Protein AF-A0A821DK81-F1 (afdb_monomer_lite)

pLDDT: mean 85.08, std 13.89, range [44.28, 98.44]

Radius of gyration: 24.59 Å; chains: 1; bounding box: 64×32×94 Å

Secondary structure (DSSP, 8-state):
-HHHHHHHHHHHHHHHHS-----TTT-GGGPPP-TTTEEEEE----TT-------EEEEEE-HHHHHHHHT-SS---TTHHHHHHHHGGGTS-HHHHHHHHHHHHSPPPPTTGGGS-HHHHHHHIIIIIHHHHHHHHHHHHHHHHH-THHHHS-TT-HHHHHHHHHHHS-SSSHHHHHHHHHHHHHHHHHHHHHHHHHHHHHHHHHHHHHHHHHHHHTT-

Sequence (220 aa):
ILQRELYNILVNEDAQQVLLTPDPSRYKFCAPNLSTNILIDYHTNDKSSSSSSSSFIIRGATIEKLIEHLTHHQLLHPRFVKSFLMTYKSYCTPLELLNLLIERYNIPEPASAYLYTEQQLKKFRKEYVQPVKLRVLNVIRQWVDKYFSDLVESNDNVLDQLQTFLQSIPDTGGLYQFKTSILKLIDKQTIDYQDSSKKNQQQDLISDERDQIDDLDVFL

Structure (mmCIF, N/CA/C/O backbone):
data_AF-A0A821DK81-F1
#
_entry.id   AF-A0A821DK81-F1
#
loop_
_atom_site.group_PDB
_atom_site.id
_atom_site.type_symbol
_atom_site.label_atom_id
_atom_site.label_alt_id
_atom_site.label_comp_id
_atom_site.label_asym_id
_atom_site.label_entity_id
_atom_site.label_seq_id
_atom_site.pdbx_PDB_ins_code
_atom_site.Cartn_x
_atom_site.Cartn_y
_atom_site.Cartn_z
_atom_site.occupancy
_atom_site.B_iso_or_equiv
_atom_site.auth_seq_id
_atom_site.auth_comp_id
_atom_site.auth_asym_id
_atom_site.auth_atom_id
_atom_site.pdbx_PDB_model_num
ATOM 1 N N . ILE A 1 1 ? 15.656 7.936 -48.560 1.00 64.94 1 ILE A N 1
ATOM 2 C CA . ILE A 1 1 ? 16.723 7.715 -47.550 1.00 64.94 1 ILE A CA 1
ATOM 3 C C . ILE A 1 1 ? 16.294 8.327 -46.213 1.00 64.94 1 ILE A C 1
ATOM 5 O O . ILE A 1 1 ? 16.038 7.563 -45.296 1.00 64.94 1 ILE A O 1
ATOM 9 N N . LEU A 1 2 ? 16.005 9.634 -46.161 1.00 70.00 2 LEU A N 1
ATOM 10 C CA . LEU A 1 2 ? 15.540 10.349 -44.954 1.00 70.00 2 LEU A CA 1
ATOM 11 C C . LEU A 1 2 ? 14.296 9.762 -44.253 1.00 70.00 2 LEU A C 1
ATOM 13 O O . LEU A 1 2 ? 14.279 9.661 -43.035 1.00 70.00 2 LEU A O 1
ATOM 17 N N . GLN A 1 3 ? 13.268 9.318 -44.987 1.00 68.06 3 GLN A N 1
ATOM 18 C CA . GLN A 1 3 ? 12.073 8.706 -44.370 1.00 68.06 3 GLN A CA 1
ATOM 19 C C . GLN A 1 3 ? 12.363 7.368 -43.675 1.00 68.06 3 GLN A C 1
ATOM 21 O O . GLN A 1 3 ? 11.735 7.046 -42.674 1.00 68.06 3 GLN A O 1
ATOM 26 N N . ARG A 1 4 ? 13.324 6.594 -44.191 1.00 76.50 4 ARG A N 1
ATOM 27 C CA . ARG A 1 4 ? 13.720 5.304 -43.611 1.00 76.50 4 ARG A CA 1
ATOM 28 C C . ARG A 1 4 ? 14.608 5.508 -42.383 1.00 76.50 4 ARG A C 1
ATOM 30 O O . ARG A 1 4 ? 14.501 4.745 -41.434 1.00 76.50 4 ARG A O 1
ATOM 37 N N . GLU A 1 5 ? 15.432 6.555 -42.382 1.00 77.19 5 GLU A N 1
ATOM 38 C CA . GLU A 1 5 ? 16.200 6.973 -41.205 1.00 77.19 5 GLU A CA 1
ATOM 39 C C . GLU A 1 5 ? 15.299 7.542 -40.108 1.00 77.19 5 GLU A C 1
ATOM 41 O O . GLU A 1 5 ? 15.422 7.107 -38.971 1.00 77.19 5 GLU A O 1
ATOM 46 N N . LEU A 1 6 ? 14.335 8.410 -40.439 1.00 75.38 6 LEU A N 1
ATOM 47 C CA . LEU A 1 6 ? 13.328 8.884 -39.481 1.00 75.38 6 LEU A CA 1
ATOM 48 C C . LEU A 1 6 ? 12.503 7.733 -38.904 1.00 75.38 6 LEU A C 1
ATOM 50 O O . LEU A 1 6 ? 12.311 7.677 -37.697 1.00 75.38 6 LEU A O 1
ATOM 54 N N . TYR A 1 7 ? 12.063 6.788 -39.738 1.00 73.50 7 TYR A N 1
ATOM 55 C CA . TYR A 1 7 ? 11.361 5.594 -39.270 1.00 73.50 7 TYR A CA 1
ATOM 56 C C . TYR A 1 7 ? 12.231 4.753 -38.326 1.00 73.50 7 TYR A C 1
ATOM 58 O O . TYR A 1 7 ? 11.767 4.344 -37.272 1.00 73.50 7 TYR A O 1
ATOM 66 N N . ASN A 1 8 ? 13.508 4.538 -38.653 1.00 70.19 8 ASN A N 1
ATOM 67 C CA . ASN A 1 8 ? 14.423 3.800 -37.782 1.00 70.19 8 ASN A CA 1
ATOM 68 C C . ASN A 1 8 ? 14.720 4.543 -36.471 1.00 70.19 8 ASN A C 1
ATOM 70 O O . ASN A 1 8 ? 14.876 3.897 -35.441 1.00 70.19 8 ASN A O 1
ATOM 74 N N . ILE A 1 9 ? 14.804 5.876 -36.489 1.00 71.62 9 ILE A N 1
ATOM 75 C CA . ILE A 1 9 ? 14.969 6.693 -35.280 1.00 71.62 9 ILE A CA 1
ATOM 76 C C . ILE A 1 9 ? 13.719 6.581 -34.409 1.00 71.62 9 ILE A C 1
ATOM 78 O O . ILE A 1 9 ? 13.854 6.261 -33.237 1.00 71.62 9 ILE A O 1
ATOM 82 N N . LEU A 1 10 ? 12.524 6.728 -34.987 1.00 61.47 10 LEU A N 1
ATOM 83 C CA . LEU A 1 10 ? 11.254 6.589 -34.271 1.00 61.47 10 LEU A CA 1
ATOM 84 C C . LEU A 1 10 ? 11.069 5.181 -33.695 1.00 61.47 10 LEU A C 1
ATOM 86 O O . LEU A 1 10 ? 10.715 5.046 -32.536 1.00 61.47 10 LEU A O 1
ATOM 90 N N . VAL A 1 11 ? 11.387 4.126 -34.451 1.00 62.28 11 VAL A N 1
ATOM 91 C CA . VAL A 1 11 ? 11.309 2.737 -33.965 1.00 62.28 11 VAL A CA 1
ATOM 92 C C . VAL A 1 11 ? 12.328 2.465 -32.852 1.00 62.28 11 VAL A C 1
ATOM 94 O O . VAL A 1 11 ? 12.021 1.755 -31.896 1.00 62.28 11 VAL A O 1
ATOM 97 N N . ASN A 1 12 ? 13.536 3.030 -32.942 1.00 60.56 12 ASN A N 1
ATOM 98 C CA . ASN A 1 12 ? 14.534 2.924 -31.876 1.00 60.56 12 ASN A CA 1
ATOM 99 C C . ASN A 1 12 ? 14.143 3.749 -30.639 1.00 60.56 12 ASN A C 1
ATOM 101 O O . ASN A 1 12 ? 14.367 3.295 -29.518 1.00 60.56 12 ASN A O 1
ATOM 105 N N . GLU A 1 13 ? 13.537 4.923 -30.821 1.00 58.69 13 GLU A N 1
ATOM 106 C CA . GLU A 1 13 ? 12.963 5.726 -29.739 1.00 58.69 13 GLU A CA 1
ATOM 107 C C . GLU A 1 13 ? 11.788 4.995 -29.082 1.00 58.69 13 GLU A C 1
ATOM 109 O O . GLU A 1 13 ? 11.761 4.901 -27.860 1.00 58.69 13 GLU A O 1
ATOM 114 N N . ASP A 1 14 ? 10.887 4.386 -29.854 1.00 56.28 14 ASP A N 1
ATOM 115 C CA . ASP A 1 14 ? 9.765 3.581 -29.360 1.00 56.28 14 ASP A CA 1
ATOM 116 C C . ASP A 1 14 ? 10.256 2.350 -28.579 1.00 56.28 14 ASP A C 1
ATOM 118 O O . ASP A 1 14 ? 9.758 2.052 -27.492 1.00 56.28 14 ASP A O 1
ATOM 122 N N . ALA A 1 15 ? 11.304 1.671 -29.060 1.00 54.53 15 ALA A N 1
ATOM 123 C CA . ALA A 1 15 ? 11.943 0.566 -28.340 1.00 54.53 15 ALA A CA 1
ATOM 124 C C . ALA A 1 15 ? 12.617 1.021 -27.030 1.00 54.53 15 ALA A C 1
ATOM 126 O O . ALA A 1 15 ? 12.631 0.281 -26.045 1.00 54.53 15 ALA A O 1
ATOM 127 N N . GLN A 1 16 ? 13.141 2.251 -26.981 1.00 53.69 16 GLN A N 1
ATOM 128 C CA . GLN A 1 16 ? 13.632 2.888 -25.751 1.00 53.69 16 GLN A CA 1
ATOM 129 C C . GLN A 1 16 ? 12.498 3.462 -24.875 1.00 53.69 16 GLN A C 1
ATOM 131 O O . GLN A 1 16 ? 12.701 3.750 -23.686 1.00 53.69 16 GLN A O 1
ATOM 136 N N . GLN A 1 17 ? 11.295 3.629 -25.428 1.00 54.88 17 GLN A N 1
ATOM 137 C CA . GLN A 1 17 ? 10.120 4.102 -24.705 1.00 54.88 17 GLN A CA 1
ATOM 138 C C . GLN A 1 17 ? 9.424 3.008 -23.898 1.00 54.88 17 GLN A C 1
ATOM 140 O O . GLN A 1 17 ? 8.834 3.351 -22.871 1.00 54.88 17 GLN A O 1
ATOM 145 N N . VAL A 1 18 ? 9.538 1.730 -24.282 1.00 66.81 18 VAL A N 1
ATOM 146 C CA . VAL A 1 18 ? 8.946 0.615 -23.525 1.00 66.81 18 VAL A CA 1
ATOM 147 C C . VAL A 1 18 ? 9.520 0.582 -22.106 1.00 66.81 18 VAL A C 1
ATOM 149 O O . VAL A 1 18 ? 10.710 0.353 -21.884 1.00 66.81 18 VAL A O 1
ATOM 152 N N . LEU A 1 19 ? 8.659 0.853 -21.125 1.00 75.69 19 LEU A N 1
ATOM 153 C CA . LEU A 1 19 ? 9.031 0.865 -19.718 1.00 75.69 19 LEU A CA 1
ATOM 154 C C . LEU A 1 19 ? 9.361 -0.560 -19.265 1.00 75.69 19 LEU A C 1
ATOM 156 O O . LEU A 1 19 ? 8.546 -1.470 -19.411 1.00 75.69 19 LEU A O 1
ATOM 160 N N . LEU A 1 20 ? 10.553 -0.746 -18.696 1.00 83.94 20 LEU A N 1
ATOM 161 C CA . LEU A 1 20 ? 10.949 -2.035 -18.133 1.00 83.94 20 LEU A CA 1
ATOM 162 C C . LEU A 1 20 ? 9.974 -2.444 -17.025 1.00 83.94 20 LEU A C 1
ATOM 164 O O . LEU A 1 20 ? 9.508 -1.611 -16.248 1.00 83.94 20 LEU A O 1
ATOM 168 N N . THR A 1 21 ? 9.697 -3.738 -16.927 1.00 84.06 21 THR A N 1
ATOM 169 C CA . THR A 1 21 ? 8.930 -4.315 -15.822 1.00 84.06 21 THR A CA 1
ATOM 170 C C . THR A 1 21 ? 9.648 -5.557 -15.290 1.00 84.06 21 THR A C 1
ATOM 172 O O . THR A 1 21 ? 10.415 -6.186 -16.024 1.00 84.06 21 THR A O 1
ATOM 175 N N . PRO A 1 22 ? 9.482 -5.886 -13.998 1.00 88.25 22 PRO A N 1
ATOM 176 C CA . PRO A 1 22 ? 9.987 -7.135 -13.444 1.00 88.25 22 PRO A CA 1
ATOM 177 C C . PRO A 1 22 ? 9.412 -8.379 -14.129 1.00 88.25 22 PRO A C 1
ATOM 179 O O . PRO A 1 22 ? 8.309 -8.353 -14.669 1.00 88.25 22 PRO A O 1
ATOM 182 N N . ASP A 1 23 ? 10.134 -9.495 -14.018 1.00 87.62 23 ASP A N 1
ATOM 183 C CA . ASP A 1 23 ? 9.650 -10.801 -14.473 1.00 87.62 23 ASP A CA 1
ATOM 184 C C . ASP A 1 23 ? 8.402 -11.230 -13.668 1.00 87.62 23 ASP A C 1
ATOM 186 O O . ASP A 1 23 ? 8.473 -11.257 -12.430 1.00 87.62 23 ASP A O 1
ATOM 190 N N . PRO A 1 24 ? 7.285 -11.608 -14.322 1.00 89.50 24 PRO A N 1
ATOM 191 C CA . PRO A 1 24 ? 6.065 -12.053 -13.645 1.00 89.50 24 PRO A CA 1
ATOM 192 C C . PRO A 1 24 ? 6.263 -13.226 -12.677 1.00 89.50 24 PRO A C 1
ATOM 194 O O . PRO A 1 24 ? 5.556 -13.321 -11.676 1.00 89.50 24 PRO A O 1
ATOM 197 N N . SER A 1 25 ? 7.245 -14.092 -12.934 1.00 88.75 25 SER A N 1
ATOM 198 C CA . SER A 1 25 ? 7.579 -15.253 -12.096 1.00 88.75 25 SER A CA 1
ATOM 199 C C . SER A 1 25 ? 8.217 -14.845 -10.768 1.00 88.75 25 SER A C 1
ATOM 201 O O . SER A 1 25 ? 8.154 -15.585 -9.790 1.00 88.75 25 SER A O 1
ATOM 203 N N . ARG A 1 26 ? 8.857 -13.669 -10.726 1.00 90.00 26 ARG A N 1
ATOM 204 C CA . ARG A 1 26 ? 9.489 -13.105 -9.522 1.00 90.00 26 ARG A CA 1
ATOM 205 C C . ARG A 1 26 ? 8.648 -12.015 -8.868 1.00 90.00 26 ARG A C 1
ATOM 207 O O . ARG A 1 26 ? 8.924 -11.638 -7.734 1.00 90.00 26 ARG A O 1
ATOM 214 N N . TYR A 1 27 ? 7.676 -11.477 -9.594 1.00 94.88 27 TYR A N 1
ATOM 215 C CA . TYR A 1 27 ? 6.845 -10.373 -9.150 1.00 94.88 27 TYR A CA 1
ATOM 216 C C . TYR A 1 27 ? 5.449 -10.495 -9.770 1.00 94.88 27 TYR A C 1
ATOM 218 O O . TYR A 1 27 ? 5.184 -10.026 -10.880 1.00 94.88 27 TYR A O 1
ATOM 226 N N . LYS A 1 28 ? 4.538 -11.130 -9.025 1.00 94.56 28 LYS A N 1
ATOM 227 C CA . LYS A 1 28 ? 3.215 -11.563 -9.510 1.00 94.56 28 LYS A CA 1
ATOM 228 C C . LYS A 1 28 ? 2.320 -10.438 -10.041 1.00 94.56 28 LYS A C 1
ATOM 230 O O . LYS A 1 28 ? 1.474 -10.671 -10.897 1.00 94.56 28 LYS A O 1
ATOM 235 N N . PHE A 1 29 ? 2.554 -9.201 -9.607 1.00 95.38 29 PHE A N 1
ATOM 236 C CA . PHE A 1 29 ? 1.832 -8.010 -10.071 1.00 95.38 29 PHE A CA 1
ATOM 237 C C . PHE A 1 29 ? 2.236 -7.537 -11.481 1.00 95.38 29 PHE A C 1
ATOM 239 O O . PHE A 1 29 ? 1.808 -6.469 -11.907 1.00 95.38 29 PHE A O 1
ATOM 246 N N . CYS A 1 30 ? 3.117 -8.269 -12.169 1.00 92.31 30 CYS A N 1
ATOM 247 C CA . CYS A 1 30 ? 3.434 -8.074 -13.586 1.00 92.31 30 CYS A CA 1
ATOM 248 C C . CYS A 1 30 ? 2.837 -9.166 -14.485 1.00 92.31 30 CYS A C 1
ATOM 250 O O . CYS A 1 30 ? 3.086 -9.158 -15.689 1.00 92.31 30 CYS A O 1
ATOM 252 N N . ALA A 1 31 ? 2.050 -10.100 -13.934 1.00 91.81 31 ALA A N 1
ATOM 253 C CA . ALA A 1 31 ? 1.347 -11.096 -14.738 1.00 91.81 31 ALA A CA 1
ATOM 254 C C . ALA A 1 31 ? 0.494 -10.413 -15.826 1.00 91.81 31 ALA A C 1
ATOM 256 O O . ALA A 1 31 ? -0.121 -9.384 -15.550 1.00 91.81 31 ALA A O 1
ATOM 257 N N . PRO A 1 32 ? 0.420 -10.945 -17.056 1.00 90.00 32 PRO A N 1
ATOM 258 C CA . PRO A 1 32 ? -0.395 -10.344 -18.108 1.00 90.00 32 PRO A CA 1
ATOM 259 C C . PRO A 1 32 ? -1.885 -10.364 -17.740 1.00 90.00 32 PRO A C 1
ATOM 261 O O . PRO A 1 32 ? -2.348 -11.236 -17.001 1.00 90.00 32 PRO A O 1
ATOM 264 N N . ASN A 1 33 ? -2.648 -9.407 -18.269 1.00 90.88 33 ASN A N 1
ATOM 265 C CA . ASN A 1 33 ? -4.105 -9.403 -18.135 1.00 90.88 33 ASN A CA 1
ATOM 266 C C . ASN A 1 33 ? -4.695 -10.546 -18.969 1.00 90.88 33 ASN A C 1
ATOM 268 O O . ASN A 1 33 ? -4.497 -10.603 -20.181 1.00 90.88 33 ASN A O 1
ATOM 272 N N . LEU A 1 34 ? -5.420 -11.443 -18.310 1.00 90.12 34 LEU A N 1
ATOM 273 C CA . LEU A 1 34 ? -6.113 -12.587 -18.893 1.00 90.12 34 LEU A CA 1
ATOM 274 C C . LEU A 1 34 ? -7.560 -12.582 -18.395 1.00 90.12 34 LEU A C 1
ATOM 276 O O . LEU A 1 34 ? -7.834 -12.125 -17.288 1.00 90.12 34 LEU A O 1
ATOM 280 N N . SER A 1 35 ? -8.485 -13.164 -19.160 1.00 87.94 35 SER A N 1
ATOM 281 C CA . SER A 1 35 ? -9.896 -13.275 -18.746 1.00 87.94 35 SER A CA 1
ATOM 282 C C . SER A 1 35 ? -10.092 -14.042 -17.432 1.00 87.94 35 SER A C 1
ATOM 284 O O . SER A 1 35 ? -11.123 -13.897 -16.782 1.00 87.94 35 SER A O 1
ATOM 286 N N . THR A 1 36 ? -9.105 -14.844 -17.026 1.00 90.81 36 THR A N 1
ATOM 287 C CA . THR A 1 36 ? -9.097 -15.588 -15.763 1.00 90.81 36 THR A CA 1
ATOM 288 C C . THR A 1 36 ? -8.679 -14.751 -14.559 1.00 90.81 36 THR A C 1
ATOM 290 O O . THR A 1 36 ? -9.021 -15.122 -13.440 1.00 90.81 36 THR A O 1
ATOM 293 N N . ASN A 1 37 ? -7.937 -13.653 -14.755 1.00 91.25 37 ASN A N 1
ATOM 294 C CA . ASN A 1 37 ? -7.399 -12.850 -13.653 1.00 91.25 37 ASN A CA 1
ATOM 295 C C . ASN A 1 37 ? -7.959 -11.427 -13.578 1.00 91.25 37 ASN A C 1
ATOM 297 O O . ASN A 1 37 ? -7.912 -10.819 -12.507 1.00 91.25 37 ASN A O 1
ATOM 301 N N . ILE A 1 38 ? -8.516 -10.904 -14.673 1.00 92.75 38 ILE A N 1
ATOM 302 C CA . ILE A 1 38 ? -9.166 -9.601 -14.693 1.00 92.75 38 ILE A CA 1
ATOM 303 C C . ILE A 1 38 ? -10.249 -9.521 -15.774 1.00 92.75 38 ILE A C 1
ATOM 305 O O . ILE A 1 38 ? -10.054 -9.898 -16.929 1.00 92.75 38 ILE A O 1
ATOM 309 N N . LEU A 1 39 ? -11.400 -8.984 -15.387 1.00 91.38 39 LEU A N 1
ATOM 310 C CA . LEU A 1 39 ? -12.543 -8.696 -16.241 1.00 91.38 39 LEU A CA 1
ATOM 311 C C . LEU A 1 39 ? -12.766 -7.186 -16.228 1.00 91.38 39 LEU A C 1
ATOM 313 O O . LEU A 1 39 ? -13.177 -6.614 -15.213 1.00 91.38 39 LEU A O 1
ATOM 317 N N . ILE A 1 40 ? -12.458 -6.544 -17.353 1.00 87.38 40 ILE A N 1
ATOM 318 C CA . ILE A 1 40 ? -12.571 -5.099 -17.529 1.00 87.38 40 ILE A CA 1
ATOM 319 C C . ILE A 1 40 ? -13.636 -4.800 -18.574 1.00 87.38 40 ILE A C 1
ATOM 321 O O . ILE A 1 40 ? -13.553 -5.267 -19.709 1.00 87.38 40 ILE A O 1
ATOM 325 N N . ASP A 1 41 ? -14.572 -3.942 -18.201 1.00 84.62 41 ASP A N 1
ATOM 326 C CA . ASP A 1 41 ? -15.490 -3.308 -19.127 1.00 84.62 41 ASP A CA 1
ATOM 327 C C . ASP A 1 41 ? -14.936 -1.971 -19.585 1.00 84.62 41 ASP A C 1
ATOM 329 O O . ASP A 1 41 ? -14.654 -1.082 -18.779 1.00 84.62 41 ASP A O 1
ATOM 333 N N . TYR A 1 42 ? -14.828 -1.805 -20.895 1.00 78.44 42 TYR A N 1
ATOM 334 C CA . TYR A 1 42 ? -14.483 -0.530 -21.498 1.00 78.44 42 TYR A CA 1
ATOM 335 C C . TYR A 1 42 ? -15.775 0.186 -21.874 1.00 78.44 42 TYR A C 1
ATOM 337 O O . TYR A 1 42 ? -16.452 -0.204 -22.824 1.00 78.44 42 TYR A O 1
ATOM 345 N N . HIS A 1 43 ? -16.124 1.243 -21.139 1.00 68.12 43 HIS A N 1
ATOM 346 C CA . HIS A 1 43 ? -17.214 2.109 -21.564 1.00 68.12 43 HIS A CA 1
ATOM 347 C C . HIS A 1 43 ? -16.713 2.993 -22.705 1.00 68.12 43 HIS A C 1
ATOM 349 O O . HIS A 1 43 ? -16.006 3.978 -22.486 1.00 68.12 43 HIS A O 1
ATOM 355 N N . THR A 1 44 ? -17.095 2.664 -23.937 1.00 54.91 44 THR A N 1
ATOM 356 C CA . THR A 1 44 ? -17.125 3.634 -25.036 1.00 54.91 44 THR A CA 1
ATOM 357 C C . THR A 1 44 ? -18.237 4.630 -24.745 1.00 54.91 44 THR A C 1
ATOM 359 O O . THR A 1 44 ? -19.339 4.507 -25.269 1.00 54.91 44 THR A O 1
ATOM 362 N N . ASN A 1 45 ? -17.979 5.589 -23.855 1.00 54.03 45 ASN A N 1
ATOM 363 C CA . ASN A 1 45 ? -18.866 6.733 -23.743 1.00 54.03 45 ASN A CA 1
ATOM 364 C C . ASN A 1 45 ? -18.819 7.492 -25.068 1.00 54.03 45 ASN A C 1
ATOM 366 O O . ASN A 1 45 ? -17.747 7.804 -25.594 1.00 54.03 45 ASN A O 1
ATOM 370 N N . ASP A 1 46 ? -20.016 7.717 -25.592 1.00 50.12 46 ASP A N 1
ATOM 371 C CA . ASP A 1 46 ? -20.325 8.447 -26.803 1.00 50.12 46 ASP A CA 1
ATOM 372 C C . ASP A 1 46 ? -19.546 9.760 -26.946 1.00 50.12 46 ASP A C 1
ATOM 374 O O . ASP A 1 46 ? -19.092 10.381 -25.984 1.00 50.12 46 ASP A O 1
ATOM 378 N N . LYS A 1 47 ? -19.426 10.178 -28.206 1.00 52.09 47 LYS A N 1
ATOM 379 C CA . LYS A 1 47 ? -18.622 11.270 -28.778 1.00 52.09 47 LYS A CA 1
ATOM 380 C C . LYS A 1 47 ? -18.865 12.694 -28.217 1.00 52.09 47 LYS A C 1
ATOM 382 O O . LYS A 1 47 ? -18.667 13.655 -28.954 1.00 52.09 47 LYS A O 1
ATOM 387 N N . SER A 1 48 ? -19.284 12.890 -26.966 1.00 52.41 48 SER A N 1
ATOM 388 C CA . SER A 1 48 ? -19.737 14.201 -26.470 1.00 52.41 48 SER A CA 1
ATOM 389 C C . SER A 1 48 ? -19.194 14.668 -25.114 1.00 52.41 48 SER A C 1
ATOM 391 O O . SER A 1 48 ? -19.678 15.677 -24.609 1.00 52.41 48 SER A O 1
ATOM 393 N N . SER A 1 49 ? -18.179 14.034 -24.519 1.00 48.12 49 SER A N 1
ATOM 394 C CA . SER A 1 49 ? -17.528 14.593 -23.319 1.00 48.12 49 SER A CA 1
ATOM 395 C C . SER A 1 49 ? -16.009 14.647 -23.452 1.00 48.12 49 SER A C 1
ATOM 397 O O . SER A 1 49 ? -15.334 13.627 -23.550 1.00 48.12 49 SER A O 1
ATOM 399 N N . SER A 1 50 ? -15.485 15.868 -23.430 1.00 49.41 50 SER A N 1
ATOM 400 C CA . SER A 1 50 ? -14.102 16.308 -23.634 1.00 49.41 50 SER A CA 1
ATOM 401 C C . SER A 1 50 ? -13.110 15.923 -22.522 1.00 49.41 50 SER A C 1
ATOM 403 O O . SER A 1 50 ? -12.279 16.739 -22.131 1.00 49.41 50 SER A O 1
ATOM 405 N N . SER A 1 51 ? -13.166 14.693 -22.012 1.00 46.03 51 SER A N 1
ATOM 406 C CA . SER A 1 51 ? -12.160 14.164 -21.083 1.00 46.03 51 SER A CA 1
ATOM 407 C C . SER A 1 51 ? -11.660 12.819 -21.587 1.00 46.03 51 SER A C 1
ATOM 409 O O . SER A 1 51 ? -12.353 11.812 -21.490 1.00 46.03 51 SER A O 1
ATOM 411 N N . SER A 1 52 ? -10.438 12.822 -22.116 1.00 44.28 52 SER A N 1
ATOM 412 C CA . SER A 1 52 ? -9.706 11.721 -22.759 1.00 44.28 52 SER A CA 1
ATOM 413 C C . SER A 1 52 ? -9.351 10.533 -21.848 1.00 44.28 52 SER A C 1
ATOM 415 O O . SER A 1 52 ? -8.370 9.835 -22.092 1.00 44.28 52 SER A O 1
ATOM 417 N N . SER A 1 53 ? -10.117 10.291 -20.790 1.00 51.53 53 SER A N 1
ATOM 418 C CA . SER A 1 53 ? -9.946 9.132 -19.924 1.00 51.53 53 SER A CA 1
ATOM 419 C C . SER A 1 53 ? -10.883 8.046 -20.429 1.00 51.53 53 SER A C 1
ATOM 421 O O . SER A 1 53 ? -12.080 8.093 -20.150 1.00 51.53 53 SER A O 1
ATOM 423 N N . SER A 1 54 ? -10.355 7.078 -21.178 1.00 52.91 54 SER A N 1
ATOM 424 C CA . SER A 1 54 ? -11.041 5.812 -21.438 1.00 52.91 54 SER A CA 1
ATOM 425 C C . SER A 1 54 ? -11.436 5.199 -20.090 1.00 52.91 54 SER A C 1
ATOM 427 O O . SER A 1 54 ? -10.619 4.606 -19.386 1.00 52.91 54 SER A O 1
ATOM 429 N N . SER A 1 55 ? -12.678 5.437 -19.664 1.00 65.62 55 SER A N 1
ATOM 430 C CA . SER A 1 55 ? -13.150 5.010 -18.352 1.00 65.62 55 SER A CA 1
ATOM 431 C C . SER A 1 55 ? -13.420 3.521 -18.427 1.00 65.62 55 SER A C 1
ATOM 433 O O . SER A 1 55 ? -14.434 3.087 -18.970 1.00 65.62 55 SER A O 1
ATOM 435 N N . PHE A 1 56 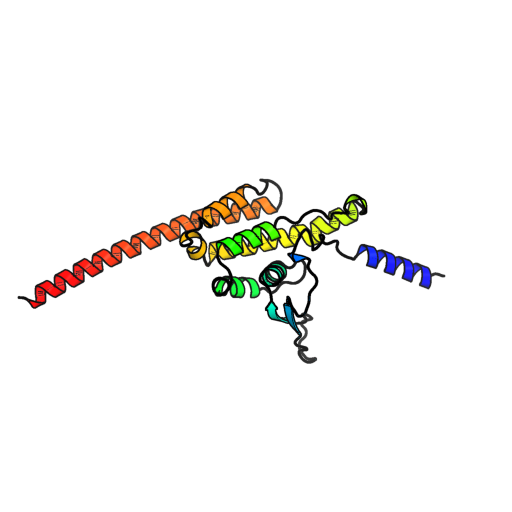? -12.491 2.734 -17.907 1.00 73.56 56 PHE A N 1
ATOM 436 C CA . PHE A 1 56 ? -12.692 1.310 -17.740 1.00 73.56 56 PHE A CA 1
ATOM 437 C C . PHE A 1 56 ? -13.217 1.011 -16.334 1.00 73.56 56 PHE A C 1
ATOM 439 O O . PHE A 1 56 ? -12.903 1.720 -15.375 1.00 73.56 56 PHE A O 1
ATOM 446 N N . ILE A 1 57 ? -14.045 -0.023 -16.215 1.00 83.50 57 ILE A N 1
ATOM 447 C CA . ILE A 1 57 ? -14.592 -0.504 -14.946 1.00 83.50 57 ILE A CA 1
ATOM 448 C C . ILE A 1 57 ? -14.131 -1.943 -14.749 1.00 83.50 57 ILE A C 1
ATOM 450 O O . ILE A 1 57 ? -14.338 -2.797 -15.606 1.00 83.50 57 ILE A O 1
ATOM 454 N N . ILE A 1 58 ? -13.503 -2.217 -13.607 1.00 87.12 58 ILE A N 1
ATOM 455 C CA . ILE A 1 58 ? -13.136 -3.578 -13.211 1.00 87.12 58 ILE A CA 1
ATOM 456 C C . ILE A 1 58 ? -14.405 -4.258 -12.687 1.00 87.12 58 ILE A C 1
ATOM 458 O O . ILE A 1 58 ? -14.929 -3.853 -11.650 1.00 87.12 58 ILE A O 1
ATOM 462 N N . ARG A 1 59 ? -14.907 -5.272 -13.402 1.00 87.62 59 ARG A N 1
ATOM 463 C CA . ARG A 1 59 ? -16.057 -6.088 -12.970 1.00 87.62 59 ARG A CA 1
ATOM 464 C C . ARG A 1 59 ? -15.660 -7.198 -12.005 1.00 87.62 59 ARG A C 1
ATOM 466 O O . ARG A 1 59 ? -16.442 -7.562 -11.136 1.00 87.62 59 ARG A O 1
ATOM 473 N N . GLY A 1 60 ? -14.459 -7.738 -12.175 1.00 89.00 60 GLY A N 1
ATOM 474 C CA . GLY A 1 60 ? -13.909 -8.799 -11.341 1.00 89.00 60 GLY A CA 1
ATOM 475 C 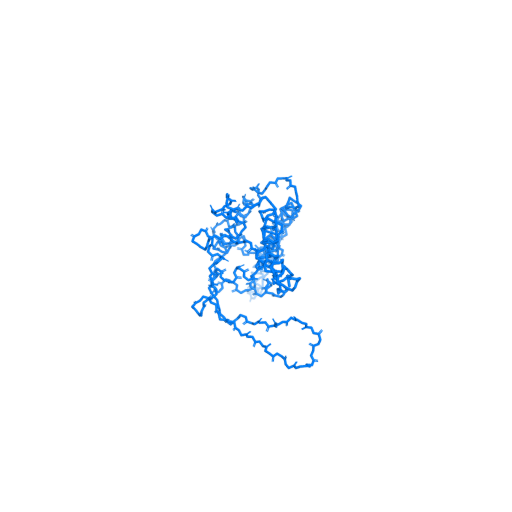C . GLY A 1 60 ? -12.415 -8.937 -11.582 1.00 89.00 60 GLY A C 1
ATOM 476 O O . GLY A 1 60 ? -11.937 -8.675 -12.683 1.00 89.00 60 GLY A O 1
ATOM 477 N N . ALA A 1 61 ? -11.665 -9.300 -10.550 1.00 93.06 61 ALA A N 1
ATOM 478 C CA . ALA A 1 61 ? -10.224 -9.476 -10.632 1.00 93.06 61 ALA A CA 1
ATOM 479 C C . ALA A 1 61 ? -9.738 -10.350 -9.477 1.00 93.06 61 ALA A C 1
ATOM 481 O O . ALA A 1 61 ? -10.386 -10.403 -8.430 1.00 93.06 61 ALA A O 1
ATOM 482 N N . THR A 1 62 ? -8.583 -10.993 -9.643 1.00 95.44 62 THR A N 1
ATOM 483 C CA . THR A 1 62 ? -7.878 -11.575 -8.496 1.00 95.44 62 THR A CA 1
ATOM 484 C C . THR A 1 62 ? -7.347 -10.467 -7.591 1.00 95.44 62 THR A C 1
ATOM 486 O O . THR A 1 62 ? -7.196 -9.312 -8.010 1.00 95.44 62 THR A O 1
ATOM 489 N N . ILE A 1 63 ? -7.034 -10.809 -6.341 1.00 95.88 63 ILE A N 1
ATOM 490 C CA . ILE A 1 63 ? -6.530 -9.831 -5.377 1.00 95.88 63 ILE A CA 1
ATOM 491 C C . ILE A 1 63 ? -5.232 -9.173 -5.865 1.00 95.88 63 ILE A C 1
ATOM 493 O O . ILE A 1 63 ? -5.072 -7.963 -5.738 1.00 95.88 63 ILE A O 1
ATOM 497 N N . GLU A 1 64 ? -4.343 -9.917 -6.527 1.00 96.00 64 GLU A N 1
ATOM 498 C CA . GLU A 1 64 ? -3.098 -9.384 -7.087 1.00 96.00 64 GLU A CA 1
ATOM 499 C C . GLU A 1 64 ? -3.377 -8.312 -8.139 1.00 96.00 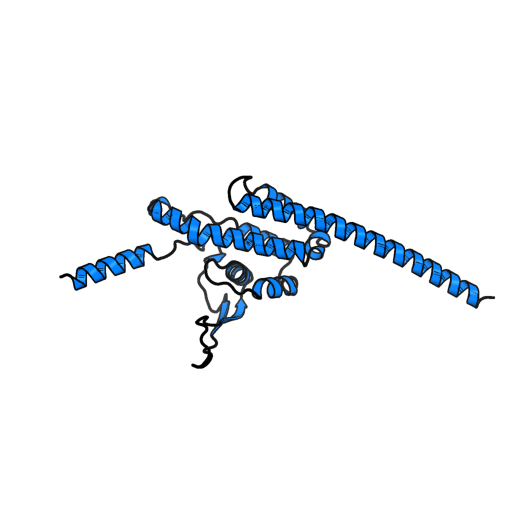64 GLU A C 1
ATOM 501 O O . GLU A 1 64 ? -2.741 -7.256 -8.129 1.00 96.00 64 GLU A O 1
ATOM 506 N N . LYS A 1 65 ? -4.364 -8.547 -9.011 1.00 95.06 65 LYS A N 1
ATOM 507 C CA . LYS A 1 65 ? -4.771 -7.587 -10.039 1.00 95.06 65 LYS A CA 1
ATOM 508 C C . LYS A 1 65 ? -5.454 -6.362 -9.442 1.00 95.06 65 LYS A C 1
ATOM 510 O O . LYS A 1 65 ? -5.208 -5.248 -9.905 1.00 95.06 65 LYS A O 1
ATOM 515 N N . LEU A 1 66 ? -6.234 -6.525 -8.373 1.00 94.81 66 LEU A N 1
ATOM 516 C CA . LEU A 1 66 ? -6.776 -5.386 -7.630 1.00 94.81 66 LEU A CA 1
ATOM 517 C C . LEU A 1 66 ? -5.657 -4.537 -7.017 1.00 94.81 66 LEU A C 1
ATOM 519 O O . LEU A 1 66 ? -5.682 -3.321 -7.181 1.00 94.81 66 LEU A O 1
ATOM 523 N N . ILE A 1 67 ? -4.651 -5.148 -6.381 1.00 96.56 67 ILE A N 1
ATOM 524 C CA . ILE A 1 67 ? -3.504 -4.433 -5.794 1.00 96.56 67 ILE A CA 1
ATOM 525 C C . ILE A 1 67 ? -2.646 -3.754 -6.872 1.00 96.56 67 ILE A C 1
ATOM 527 O O . ILE A 1 67 ? -2.192 -2.619 -6.684 1.00 96.56 67 ILE A O 1
ATOM 531 N N . GLU A 1 68 ? -2.451 -4.404 -8.021 1.00 95.25 68 GLU A N 1
ATOM 532 C CA . GLU A 1 68 ? -1.778 -3.810 -9.177 1.00 95.25 68 GLU A CA 1
ATOM 533 C C . GLU A 1 68 ? -2.503 -2.542 -9.640 1.00 95.25 68 GLU A C 1
ATOM 535 O O . GLU A 1 68 ? -1.867 -1.491 -9.733 1.00 95.25 68 GLU A O 1
ATOM 540 N N . HIS A 1 69 ? -3.821 -2.609 -9.858 1.00 92.56 69 HIS A N 1
ATOM 541 C CA . HIS A 1 69 ? -4.640 -1.467 -10.278 1.00 92.56 69 HIS A CA 1
ATOM 542 C C . HIS A 1 69 ? -4.747 -0.380 -9.202 1.00 92.56 69 HIS A C 1
ATOM 544 O O . HIS A 1 69 ? -4.714 0.812 -9.514 1.00 92.56 69 HIS A O 1
ATOM 550 N N . LEU A 1 70 ? -4.803 -0.777 -7.930 1.00 93.31 70 LEU A N 1
ATOM 551 C CA . LEU A 1 70 ? -4.796 0.116 -6.772 1.00 93.31 70 LEU A CA 1
ATOM 552 C C . LEU A 1 70 ? -3.540 0.990 -6.731 1.00 93.31 70 LEU A C 1
ATOM 554 O O . LEU A 1 70 ? -3.583 2.138 -6.289 1.00 93.31 70 LEU A O 1
ATOM 558 N N . THR A 1 71 ? -2.424 0.450 -7.217 1.00 95.50 71 THR A N 1
ATOM 559 C CA . THR A 1 71 ? -1.101 1.077 -7.159 1.00 95.50 71 THR A CA 1
ATOM 560 C C . THR A 1 71 ? -0.454 1.204 -8.539 1.00 95.50 71 THR A C 1
ATOM 562 O O . THR A 1 71 ? 0.773 1.211 -8.663 1.00 95.50 71 THR A O 1
ATOM 565 N N . HIS A 1 72 ? -1.262 1.311 -9.595 1.00 92.88 72 HIS A N 1
ATOM 566 C CA . HIS A 1 72 ? -0.768 1.268 -10.967 1.00 92.88 72 HIS A CA 1
ATOM 567 C C . HIS A 1 72 ? 0.100 2.491 -11.292 1.00 92.88 72 HIS A C 1
ATOM 569 O O . HIS A 1 72 ? -0.250 3.623 -10.975 1.00 92.88 72 HIS A O 1
ATOM 575 N N . HIS A 1 73 ? 1.246 2.277 -11.941 1.00 90.81 73 HIS A N 1
ATOM 576 C CA . HIS A 1 73 ? 2.294 3.289 -12.113 1.00 90.81 73 HIS A CA 1
ATOM 577 C C . HIS A 1 73 ? 1.892 4.491 -12.997 1.00 90.81 73 HIS A C 1
ATOM 579 O O . HIS A 1 73 ? 2.355 5.607 -12.751 1.00 90.81 73 HIS A O 1
ATOM 585 N N . GLN A 1 74 ? 0.986 4.293 -13.960 1.00 86.12 74 GLN A N 1
ATOM 586 C CA . GLN A 1 74 ? 0.446 5.340 -14.848 1.00 86.12 74 GLN A CA 1
ATOM 587 C C . GLN A 1 74 ? -1.012 5.698 -14.531 1.00 86.12 74 GLN A C 1
ATOM 589 O O . GLN A 1 74 ? -1.321 6.834 -14.185 1.00 86.12 74 GLN A O 1
ATOM 594 N N . LEU A 1 75 ? -1.904 4.712 -14.633 1.00 80.06 75 LEU A N 1
ATOM 595 C CA . LEU A 1 75 ? -3.343 4.873 -14.453 1.00 80.06 75 LEU A CA 1
ATOM 596 C C . LEU A 1 75 ? -3.714 5.098 -12.982 1.00 80.06 75 LEU A C 1
ATOM 598 O O . LEU A 1 75 ? -3.288 4.361 -12.097 1.00 80.06 75 LEU A O 1
ATOM 602 N N . LEU A 1 76 ? -4.518 6.128 -12.722 1.00 75.50 76 LEU A N 1
ATOM 603 C CA . LEU A 1 76 ? -5.021 6.459 -11.395 1.00 75.50 76 LEU A CA 1
ATOM 604 C C . LEU A 1 76 ? -6.538 6.570 -11.431 1.00 75.50 76 LEU A C 1
ATOM 606 O O . LEU A 1 76 ? -7.097 7.316 -12.232 1.00 75.50 76 LEU A O 1
ATOM 610 N N . HIS A 1 77 ? -7.190 5.900 -10.486 1.00 77.19 77 HIS A N 1
ATOM 611 C CA . HIS A 1 77 ? -8.612 6.067 -10.220 1.00 77.19 77 HIS A CA 1
ATOM 612 C C . HIS A 1 77 ? -8.782 6.638 -8.810 1.00 77.19 77 HIS A C 1
ATOM 614 O O . HIS A 1 77 ? -8.737 5.882 -7.839 1.00 77.19 77 HIS A O 1
ATOM 620 N N . PRO A 1 78 ? -8.991 7.962 -8.664 1.00 68.19 78 PRO A N 1
ATOM 621 C CA . PRO A 1 78 ? -9.014 8.636 -7.361 1.00 68.19 78 PRO A CA 1
ATOM 622 C C . PRO A 1 78 ? -10.005 8.048 -6.345 1.00 68.19 78 PRO A C 1
ATOM 624 O O . PRO A 1 78 ? -9.809 8.176 -5.142 1.00 68.19 78 PRO A O 1
ATOM 627 N N . ARG A 1 79 ? -11.069 7.383 -6.816 1.00 82.31 79 ARG A N 1
ATOM 628 C CA . ARG A 1 79 ? -12.097 6.753 -5.968 1.00 82.31 79 ARG A CA 1
ATOM 629 C C . ARG A 1 79 ? -11.831 5.278 -5.656 1.00 82.31 79 ARG A C 1
ATOM 631 O O . ARG A 1 79 ? -12.505 4.717 -4.793 1.00 82.31 79 ARG A O 1
ATOM 638 N N . PHE A 1 80 ? -10.877 4.649 -6.338 1.00 88.50 80 PHE A N 1
ATOM 639 C CA . PHE A 1 80 ? -10.650 3.211 -6.224 1.00 88.50 80 PHE A CA 1
ATOM 640 C C . PHE A 1 80 ? -10.066 2.835 -4.862 1.00 88.50 80 PHE A C 1
ATOM 642 O O . PHE A 1 80 ? -10.561 1.899 -4.251 1.00 88.50 80 PHE A O 1
ATOM 649 N N . VAL A 1 81 ? -9.127 3.626 -4.320 1.00 92.75 81 VAL A N 1
ATOM 650 C CA . VAL A 1 81 ? -8.532 3.365 -2.992 1.00 92.75 81 VAL A CA 1
ATOM 651 C C . VAL A 1 81 ? -9.589 3.321 -1.893 1.00 92.75 81 VAL A C 1
ATOM 653 O O . VAL A 1 81 ? -9.656 2.351 -1.145 1.00 92.75 81 VAL A O 1
ATOM 656 N N . LYS A 1 82 ? -10.463 4.332 -1.839 1.00 92.56 82 LYS A N 1
ATOM 657 C CA . LYS A 1 82 ? -11.563 4.378 -0.869 1.00 92.56 82 LYS A CA 1
ATOM 658 C C . LYS A 1 82 ? -12.508 3.185 -1.029 1.00 92.56 82 LYS A C 1
ATOM 660 O O . LYS A 1 82 ? -12.884 2.568 -0.041 1.00 92.56 82 LYS A O 1
ATOM 665 N N . SER A 1 83 ? -12.898 2.875 -2.266 1.00 93.25 83 SER A N 1
ATOM 666 C CA . SER A 1 83 ? -13.846 1.787 -2.546 1.00 93.25 83 SER A CA 1
ATOM 667 C C . SER A 1 83 ? -13.261 0.422 -2.174 1.00 93.25 83 SER A C 1
ATOM 669 O O . SER A 1 83 ? -13.944 -0.398 -1.567 1.00 93.25 83 SER A O 1
ATOM 671 N N . PHE A 1 84 ? -11.978 0.210 -2.477 1.00 95.44 84 PHE A N 1
ATOM 672 C CA . PHE A 1 84 ? -11.237 -0.991 -2.114 1.00 95.44 84 PHE A CA 1
ATOM 673 C C . PHE A 1 84 ? -11.126 -1.138 -0.590 1.00 95.44 84 PHE A C 1
ATOM 675 O O . PHE A 1 84 ? -11.591 -2.133 -0.044 1.00 95.44 84 PHE A O 1
ATOM 682 N N . LEU A 1 85 ? -10.609 -0.125 0.120 1.00 96.25 85 LEU A N 1
ATOM 683 C CA . LEU A 1 85 ? -10.436 -0.181 1.581 1.00 96.25 85 LEU A CA 1
ATOM 684 C C . LEU A 1 85 ? -11.764 -0.316 2.345 1.00 96.25 85 LEU A C 1
ATOM 686 O O . LEU A 1 85 ? -11.794 -0.891 3.424 1.00 96.25 85 LEU A O 1
ATOM 690 N N . MET A 1 86 ? -12.878 0.155 1.780 1.00 95.81 86 MET A N 1
ATOM 691 C CA . MET A 1 86 ? -14.204 -0.028 2.378 1.00 95.81 86 MET A CA 1
ATOM 692 C C . MET A 1 86 ? -14.741 -1.466 2.248 1.00 95.81 86 MET A C 1
ATOM 694 O O . MET A 1 86 ? -15.630 -1.841 3.005 1.00 95.81 86 MET A O 1
ATOM 698 N N . THR A 1 87 ? -14.245 -2.265 1.295 1.00 95.81 87 THR A N 1
ATOM 699 C CA . THR A 1 87 ? -14.863 -3.555 0.919 1.00 95.81 87 THR A CA 1
ATOM 700 C C . THR A 1 87 ? -13.921 -4.760 0.949 1.00 95.81 87 THR A C 1
ATOM 702 O O . THR A 1 87 ? -14.405 -5.891 0.884 1.00 95.81 87 THR A O 1
ATOM 705 N N . TYR A 1 88 ? -12.603 -4.563 1.089 1.00 96.56 88 TYR A N 1
ATOM 706 C CA . TYR A 1 88 ? -11.613 -5.644 0.966 1.00 96.56 88 TYR A CA 1
ATOM 707 C C . TYR A 1 88 ? -11.827 -6.809 1.937 1.00 96.56 88 TYR A C 1
ATOM 709 O O . TYR A 1 88 ? -11.618 -7.954 1.551 1.00 96.56 88 TYR A O 1
ATOM 717 N N . LYS A 1 89 ? -12.337 -6.543 3.148 1.00 95.38 89 LYS A N 1
ATOM 718 C CA . LYS A 1 89 ? -12.604 -7.568 4.174 1.00 95.38 89 LYS A CA 1
ATOM 719 C C . LYS A 1 89 ? -13.601 -8.652 3.742 1.00 95.38 89 LYS A C 1
ATOM 721 O O . LYS A 1 89 ? -13.689 -9.683 4.394 1.00 95.38 89 LYS A O 1
ATOM 726 N N . SER A 1 90 ? -14.338 -8.445 2.647 1.00 95.50 90 SER A N 1
ATOM 727 C CA . SER A 1 90 ? -15.208 -9.478 2.064 1.00 95.50 90 SER A CA 1
ATOM 728 C C . SER A 1 90 ? -14.454 -10.559 1.273 1.00 95.50 90 SER A C 1
ATOM 730 O O . SER A 1 90 ? -15.035 -11.601 0.981 1.00 95.50 90 SER A O 1
ATOM 732 N N . TYR A 1 91 ? -13.182 -10.332 0.926 1.00 94.31 91 TYR A N 1
ATOM 733 C CA . TYR A 1 91 ? -12.381 -11.242 0.094 1.00 94.31 91 TYR A CA 1
ATOM 734 C C . TYR A 1 91 ? -10.883 -11.294 0.453 1.00 94.31 91 TYR A C 1
ATOM 736 O O . TYR A 1 91 ? -10.126 -11.968 -0.242 1.00 94.31 91 TYR A O 1
ATOM 744 N N . CYS A 1 92 ? -10.431 -10.572 1.481 1.00 94.94 92 CYS A N 1
ATOM 745 C CA . CYS A 1 92 ? -9.032 -10.515 1.910 1.00 94.94 92 CYS A CA 1
ATOM 746 C C . CYS A 1 92 ? -8.939 -10.092 3.385 1.00 94.94 92 CYS A C 1
ATOM 748 O O . CYS A 1 92 ? -9.661 -9.189 3.814 1.00 94.94 92 CYS A O 1
ATOM 750 N N . THR A 1 93 ? -8.055 -10.715 4.167 1.00 96.56 93 THR A N 1
ATOM 751 C CA . THR A 1 93 ? -7.829 -10.312 5.567 1.00 96.56 93 THR A CA 1
ATOM 752 C C . THR A 1 93 ? -6.928 -9.071 5.667 1.00 96.56 93 THR A C 1
ATOM 754 O O . THR A 1 93 ? -6.161 -8.785 4.743 1.00 96.56 93 THR A O 1
ATOM 757 N N . PRO A 1 94 ? -6.959 -8.319 6.787 1.00 97.44 94 PRO A N 1
ATOM 758 C CA . PRO A 1 94 ? -6.013 -7.226 7.024 1.00 97.44 94 PRO A CA 1
ATOM 759 C C . PRO A 1 94 ? -4.546 -7.668 6.888 1.00 97.44 94 PRO A C 1
ATOM 761 O O . PRO A 1 94 ? -3.753 -6.996 6.227 1.00 97.44 94 PRO A O 1
ATOM 764 N N . LEU A 1 95 ? -4.179 -8.830 7.439 1.00 97.12 95 LEU A N 1
ATOM 765 C CA . LEU A 1 95 ? -2.815 -9.351 7.330 1.00 97.12 95 LEU A CA 1
ATOM 766 C C . LEU A 1 95 ? -2.430 -9.668 5.875 1.00 97.12 95 LEU A C 1
ATOM 768 O O . LEU A 1 95 ? -1.351 -9.285 5.420 1.00 97.12 95 LEU A O 1
ATOM 772 N N . GLU A 1 96 ? -3.305 -10.343 5.128 1.00 97.31 96 GLU A N 1
ATOM 773 C CA . GLU A 1 96 ? -3.078 -10.642 3.709 1.00 97.31 96 GLU A CA 1
ATOM 774 C C . GLU A 1 96 ? -2.910 -9.365 2.882 1.00 97.31 96 GLU A C 1
ATOM 776 O O . GLU A 1 96 ? -1.984 -9.275 2.071 1.00 97.31 96 GLU A O 1
ATOM 781 N N . LEU A 1 97 ? -3.753 -8.354 3.120 1.00 98.00 97 LEU A N 1
ATOM 782 C CA . LEU A 1 97 ? -3.650 -7.060 2.453 1.00 98.00 97 LEU A CA 1
ATOM 783 C C . LEU A 1 97 ? -2.300 -6.395 2.742 1.00 98.00 97 LEU A C 1
ATOM 785 O O . LEU A 1 97 ? -1.635 -5.928 1.813 1.00 98.00 97 LEU A O 1
ATOM 789 N N . LEU A 1 98 ? -1.872 -6.370 4.008 1.00 98.31 98 LEU A N 1
ATOM 790 C CA . LEU A 1 98 ? -0.579 -5.808 4.390 1.00 98.31 98 LEU A CA 1
ATOM 791 C C . LEU A 1 98 ? 0.569 -6.525 3.667 1.00 98.31 98 LEU A C 1
ATOM 793 O O . LEU A 1 98 ? 1.410 -5.865 3.053 1.00 98.31 98 LEU A O 1
ATOM 797 N N . ASN A 1 99 ? 0.570 -7.858 3.668 1.00 98.25 99 ASN A N 1
ATOM 798 C CA . ASN A 1 99 ? 1.593 -8.659 2.996 1.00 98.25 99 ASN A CA 1
ATOM 799 C C . ASN A 1 99 ? 1.652 -8.373 1.490 1.00 98.25 99 ASN A C 1
ATOM 801 O O . ASN A 1 99 ? 2.735 -8.166 0.940 1.00 98.25 99 ASN A O 1
ATOM 805 N N . LEU A 1 100 ? 0.497 -8.278 0.825 1.00 98.44 100 LEU A N 1
ATOM 806 C CA . LEU A 1 100 ? 0.424 -7.940 -0.597 1.00 98.44 100 LEU A CA 1
ATOM 807 C C . LEU A 1 100 ? 0.929 -6.522 -0.890 1.00 98.44 100 LEU A C 1
ATOM 809 O O . LEU A 1 100 ? 1.603 -6.312 -1.899 1.00 98.44 100 LEU A O 1
ATOM 813 N N . LEU A 1 101 ? 0.645 -5.548 -0.021 1.00 98.44 101 LEU A N 1
ATOM 814 C CA . LEU A 1 101 ? 1.158 -4.182 -0.158 1.00 98.44 101 LEU A CA 1
ATOM 815 C C . LEU A 1 101 ? 2.681 -4.123 0.038 1.00 98.44 101 LEU A C 1
ATOM 817 O O . LEU A 1 101 ? 3.364 -3.444 -0.732 1.00 98.44 101 LEU A O 1
ATOM 821 N N . ILE A 1 102 ? 3.224 -4.856 1.013 1.00 98.38 102 ILE A N 1
ATOM 822 C CA . ILE A 1 102 ? 4.674 -4.958 1.246 1.00 98.38 102 ILE A CA 1
ATOM 823 C C . ILE A 1 102 ? 5.362 -5.614 0.044 1.00 98.38 102 ILE A C 1
ATOM 825 O O . ILE A 1 102 ? 6.361 -5.096 -0.459 1.00 98.38 102 ILE A O 1
ATOM 829 N N . GLU A 1 103 ? 4.813 -6.714 -0.473 1.00 98.06 103 GLU A N 1
ATOM 830 C CA . GLU A 1 103 ? 5.335 -7.376 -1.670 1.00 98.06 103 GLU A CA 1
ATOM 831 C C . GLU A 1 103 ? 5.276 -6.443 -2.886 1.00 98.06 103 GLU A C 1
ATOM 833 O O . GLU A 1 103 ? 6.259 -6.305 -3.614 1.00 98.06 103 GLU A O 1
ATOM 838 N N . ARG A 1 104 ? 4.166 -5.711 -3.065 1.00 98.00 104 ARG A N 1
ATOM 839 C CA . ARG A 1 104 ? 4.015 -4.707 -4.127 1.00 98.00 104 ARG A CA 1
ATOM 840 C C . ARG A 1 104 ? 5.054 -3.591 -4.005 1.00 98.00 104 ARG A C 1
ATOM 842 O O . ARG A 1 104 ? 5.563 -3.139 -5.029 1.00 98.00 104 ARG A O 1
ATOM 849 N N . TYR A 1 105 ? 5.386 -3.152 -2.791 1.00 97.75 105 TYR A N 1
ATOM 850 C CA . TYR A 1 105 ? 6.420 -2.142 -2.543 1.00 97.75 105 TYR A CA 1
ATOM 851 C C . TYR A 1 105 ? 7.827 -2.650 -2.892 1.00 97.75 105 TYR A C 1
ATOM 853 O O . TYR A 1 105 ? 8.640 -1.905 -3.453 1.00 97.75 105 TYR A O 1
ATOM 861 N N . ASN A 1 106 ? 8.114 -3.917 -2.594 1.00 96.75 106 ASN A N 1
ATOM 862 C CA . ASN A 1 106 ? 9.412 -4.556 -2.801 1.00 96.75 106 ASN A CA 1
ATOM 863 C C . ASN A 1 106 ? 9.603 -5.030 -4.250 1.00 96.75 106 ASN A C 1
ATOM 865 O O . ASN A 1 106 ? 9.748 -6.215 -4.534 1.00 96.75 106 ASN A O 1
ATOM 869 N N . ILE A 1 107 ? 9.629 -4.073 -5.178 1.00 95.94 107 ILE A N 1
ATOM 870 C CA . ILE A 1 107 ? 9.862 -4.330 -6.603 1.00 95.94 107 ILE A CA 1
ATOM 871 C C . ILE A 1 107 ? 11.306 -4.813 -6.813 1.00 95.94 107 ILE A C 1
ATOM 873 O O . ILE A 1 107 ? 12.232 -4.042 -6.531 1.00 95.94 107 ILE A O 1
ATOM 877 N N . PRO A 1 108 ? 11.524 -6.037 -7.330 1.00 93.25 108 PRO A N 1
ATOM 878 C CA . PRO A 1 108 ? 12.862 -6.506 -7.648 1.00 93.25 108 PRO A CA 1
ATOM 879 C C . PRO A 1 108 ? 13.405 -5.773 -8.877 1.00 93.25 108 PRO A C 1
ATOM 881 O O . PRO A 1 108 ? 12.654 -5.374 -9.772 1.00 93.25 108 PRO A O 1
ATOM 884 N N . GLU A 1 109 ? 14.726 -5.617 -8.943 1.00 86.25 109 GLU A N 1
ATOM 885 C CA . GLU A 1 109 ? 15.354 -5.169 -10.184 1.00 86.25 109 GLU A CA 1
ATOM 886 C C . GLU A 1 109 ? 15.116 -6.195 -11.308 1.00 86.25 109 GLU A C 1
ATOM 888 O O . GLU A 1 109 ? 14.980 -7.395 -11.029 1.00 86.25 109 GLU A O 1
ATOM 893 N N . PRO A 1 110 ? 15.050 -5.756 -12.579 1.00 81.25 110 PRO A N 1
ATOM 894 C CA . PRO A 1 110 ? 14.874 -6.666 -13.704 1.00 81.25 110 PRO A CA 1
ATOM 895 C C . PRO A 1 110 ? 15.959 -7.751 -13.686 1.00 81.25 110 PRO A C 1
ATOM 897 O O . PRO A 1 110 ? 17.139 -7.440 -13.551 1.00 81.25 110 PRO A O 1
ATOM 900 N N . ALA A 1 111 ? 15.589 -9.027 -13.841 1.00 73.88 111 ALA A N 1
ATOM 901 C CA . ALA A 1 111 ? 16.548 -10.141 -13.787 1.00 73.88 111 ALA A CA 1
ATOM 902 C C . ALA A 1 111 ? 17.667 -10.015 -14.841 1.00 73.88 111 ALA A C 1
ATOM 904 O O . ALA A 1 111 ? 18.787 -10.478 -14.638 1.00 73.88 111 ALA A O 1
ATOM 905 N N . SER A 1 112 ? 17.370 -9.331 -15.943 1.00 75.69 112 SER A N 1
ATOM 906 C CA . SER A 1 112 ? 18.297 -8.986 -17.010 1.00 75.69 112 SER A CA 1
ATOM 907 C C . SER A 1 112 ? 18.852 -7.562 -16.885 1.00 75.69 112 SER A C 1
ATOM 909 O O . SER A 1 112 ? 19.100 -6.923 -17.901 1.00 75.69 112 SER A O 1
ATOM 911 N N . ALA A 1 113 ? 19.035 -7.037 -15.666 1.00 75.19 113 ALA A N 1
ATOM 912 C CA . ALA A 1 113 ? 19.559 -5.684 -15.436 1.00 75.19 113 ALA A CA 1
ATOM 913 C C . ALA A 1 113 ? 20.852 -5.404 -16.221 1.00 75.19 113 ALA A C 1
ATOM 915 O O . ALA A 1 113 ? 21.007 -4.324 -16.778 1.00 75.19 113 ALA A O 1
ATOM 916 N N . TYR A 1 114 ? 21.725 -6.409 -16.343 1.00 77.56 114 TYR A N 1
ATOM 917 C CA . TYR A 1 114 ? 22.977 -6.346 -17.105 1.00 77.56 114 TYR A CA 1
ATOM 918 C C . TYR A 1 114 ? 22.794 -6.189 -18.627 1.00 77.56 114 TYR A C 1
ATOM 920 O O . TYR A 1 114 ? 23.745 -5.827 -19.313 1.00 77.56 114 TYR A O 1
ATOM 928 N N . LEU A 1 115 ? 21.602 -6.469 -19.167 1.00 83.31 115 LEU A N 1
ATOM 929 C CA . LEU A 1 115 ? 21.263 -6.250 -20.579 1.00 83.31 115 LEU A CA 1
ATOM 930 C C . LEU A 1 115 ? 20.777 -4.821 -20.854 1.00 83.31 115 LEU A C 1
ATOM 932 O O . LEU A 1 115 ? 20.599 -4.454 -22.014 1.00 83.31 115 LEU A O 1
ATOM 936 N N . TYR A 1 116 ? 20.538 -4.022 -19.811 1.00 83.88 116 TYR A N 1
ATOM 937 C CA . TYR A 1 116 ? 19.997 -2.676 -19.937 1.00 83.88 116 TYR A CA 1
ATOM 938 C C . TYR A 1 116 ? 21.054 -1.619 -19.651 1.00 83.88 116 TYR A C 1
ATOM 940 O O . TYR A 1 116 ? 21.947 -1.783 -18.824 1.00 83.88 116 TYR A O 1
ATOM 948 N N . THR A 1 117 ? 20.919 -0.485 -20.329 1.00 87.12 117 THR A N 1
ATOM 949 C CA . THR A 1 117 ? 21.754 0.685 -20.058 1.00 87.12 117 THR A CA 1
ATOM 950 C C . THR A 1 117 ? 21.374 1.332 -18.724 1.00 87.12 117 THR A C 1
ATOM 952 O O . THR A 1 117 ? 20.213 1.306 -18.304 1.00 87.12 117 THR A O 1
ATOM 955 N N . GLU A 1 118 ? 22.325 2.026 -18.096 1.00 86.75 118 GLU A N 1
ATOM 956 C CA . GLU A 1 118 ? 22.074 2.822 -16.882 1.00 86.75 118 GLU A CA 1
ATOM 957 C C . GLU A 1 118 ? 20.925 3.828 -17.055 1.00 86.75 118 GLU A C 1
ATOM 959 O O . GLU A 1 118 ? 20.156 4.086 -16.128 1.00 86.75 118 GLU A O 1
ATOM 964 N N . GLN A 1 119 ? 20.756 4.380 -18.261 1.00 87.69 119 GLN A N 1
ATOM 965 C CA . GLN A 1 119 ? 19.658 5.296 -18.567 1.00 87.69 119 GLN A CA 1
ATOM 966 C C . GLN A 1 119 ? 18.293 4.596 -18.508 1.00 87.69 119 GLN A C 1
ATOM 968 O O . GLN A 1 119 ? 17.357 5.139 -17.916 1.00 87.69 119 GLN A O 1
ATOM 973 N N . GLN A 1 120 ? 18.181 3.379 -19.049 1.00 87.19 120 GLN A N 1
ATOM 974 C CA . GLN A 1 120 ? 16.954 2.580 -18.986 1.00 87.19 120 GLN A CA 1
ATOM 975 C C . GLN A 1 120 ? 16.626 2.162 -17.547 1.00 87.19 120 GLN A C 1
ATOM 977 O O . GLN A 1 120 ? 15.479 2.295 -17.119 1.00 87.19 120 GLN A O 1
ATOM 982 N N . LEU A 1 121 ? 17.625 1.740 -16.763 1.00 89.38 121 LEU A N 1
ATOM 983 C CA . LEU A 1 121 ? 17.435 1.402 -15.347 1.00 89.38 121 LEU A CA 1
ATOM 984 C C . LEU A 1 121 ? 17.021 2.626 -14.518 1.00 89.38 121 LEU A C 1
ATOM 986 O O . LEU A 1 121 ? 16.122 2.548 -13.678 1.00 89.38 121 LEU A O 1
ATOM 990 N N . LYS A 1 122 ? 17.615 3.795 -14.784 1.00 90.44 122 LYS A N 1
ATOM 991 C CA . LYS A 1 122 ? 17.216 5.056 -14.146 1.00 90.44 122 LYS A CA 1
ATOM 992 C C . LYS A 1 122 ? 15.779 5.438 -14.503 1.00 90.44 122 LYS A C 1
ATOM 994 O O . LYS A 1 122 ? 15.033 5.861 -13.617 1.00 90.44 122 LYS A O 1
ATOM 999 N N . LYS A 1 123 ? 15.376 5.260 -15.765 1.00 90.38 123 LYS A N 1
ATOM 1000 C CA . LYS A 1 123 ? 13.997 5.475 -16.221 1.00 90.38 123 LYS A CA 1
ATOM 1001 C C . LYS A 1 123 ? 13.028 4.523 -15.519 1.00 90.38 123 LYS A C 1
ATOM 1003 O O . LYS A 1 123 ? 12.058 4.992 -14.938 1.00 90.38 123 LYS A O 1
ATOM 1008 N N . PHE A 1 124 ? 13.343 3.229 -15.450 1.00 91.94 124 PHE A N 1
ATOM 1009 C CA . PHE A 1 124 ? 12.566 2.231 -14.705 1.00 91.94 124 PHE A CA 1
ATOM 1010 C C . PHE A 1 124 ? 12.356 2.629 -13.239 1.00 91.94 124 PHE A C 1
ATOM 1012 O O . PHE A 1 124 ? 11.224 2.669 -12.748 1.00 91.94 124 PHE A O 1
ATOM 1019 N N . ARG A 1 125 ? 13.436 2.998 -12.538 1.00 92.94 125 ARG A N 1
ATOM 1020 C CA . ARG A 1 125 ? 13.356 3.440 -11.139 1.00 92.94 125 ARG A CA 1
ATOM 1021 C C . ARG A 1 125 ? 12.465 4.680 -10.986 1.00 92.94 125 ARG A C 1
ATOM 1023 O O . ARG A 1 125 ? 11.687 4.758 -10.038 1.00 92.94 125 ARG A O 1
ATOM 1030 N N . LYS A 1 126 ? 12.554 5.633 -11.919 1.00 92.56 126 LYS A N 1
ATOM 1031 C CA . LYS A 1 126 ? 11.821 6.908 -11.876 1.00 92.56 126 LYS A CA 1
ATOM 1032 C C . LYS A 1 126 ? 10.346 6.787 -12.273 1.00 92.56 126 LYS A C 1
ATOM 1034 O O . LYS A 1 126 ? 9.510 7.428 -11.646 1.00 92.56 126 LYS A O 1
ATOM 1039 N N . GLU A 1 127 ? 10.032 6.015 -13.307 1.00 92.50 127 GLU A N 1
ATOM 1040 C CA . GLU A 1 127 ? 8.701 5.970 -13.934 1.00 92.50 127 GLU A CA 1
ATOM 1041 C C . GLU A 1 127 ? 7.858 4.769 -13.484 1.00 92.50 127 GLU A C 1
ATOM 1043 O O . GLU A 1 127 ? 6.631 4.849 -13.505 1.00 92.50 127 GLU A O 1
ATOM 1048 N N . TYR A 1 128 ? 8.488 3.687 -13.015 1.00 93.38 128 TYR A N 1
ATOM 1049 C CA . TYR A 1 128 ? 7.789 2.507 -12.497 1.00 93.38 128 TYR A CA 1
ATOM 1050 C C . TYR A 1 128 ? 7.937 2.365 -10.979 1.00 93.38 128 TYR A C 1
ATOM 1052 O O . TYR A 1 128 ? 6.948 2.414 -10.247 1.00 93.38 128 TYR A O 1
ATOM 1060 N N . VAL A 1 129 ? 9.172 2.237 -10.480 1.00 94.81 129 VAL A N 1
ATOM 1061 C CA . VAL A 1 129 ? 9.416 1.875 -9.071 1.00 94.81 129 VAL A CA 1
ATOM 1062 C C . VAL A 1 129 ? 8.949 2.971 -8.118 1.00 94.81 129 VAL A C 1
ATOM 1064 O O . VAL A 1 129 ? 8.151 2.710 -7.216 1.00 94.81 129 VAL A O 1
ATOM 1067 N N . GLN A 1 130 ? 9.422 4.204 -8.316 1.00 94.38 130 GLN A N 1
ATOM 1068 C CA . GLN A 1 130 ? 9.091 5.326 -7.441 1.00 94.38 130 GLN A CA 1
ATOM 1069 C C . GLN A 1 130 ? 7.574 5.592 -7.395 1.00 94.38 130 GLN A C 1
ATOM 1071 O O . GLN A 1 130 ? 7.033 5.708 -6.290 1.00 94.38 130 GLN A O 1
ATOM 1076 N N . PRO A 1 131 ? 6.845 5.633 -8.530 1.00 94.44 131 PRO A N 1
ATOM 1077 C CA . PRO A 1 131 ? 5.414 5.897 -8.503 1.00 94.44 131 PRO A CA 1
ATOM 1078 C C . PRO A 1 131 ? 4.594 4.754 -7.890 1.00 94.44 131 PRO A C 1
ATOM 1080 O O . PRO A 1 131 ? 3.569 5.032 -7.271 1.00 94.44 131 PRO A O 1
ATOM 1083 N N . VAL A 1 132 ? 5.007 3.488 -8.022 1.00 96.19 132 VAL A N 1
ATOM 1084 C CA . VAL A 1 132 ? 4.328 2.365 -7.342 1.00 96.19 132 VAL A CA 1
ATOM 1085 C C . VAL A 1 132 ? 4.559 2.434 -5.834 1.00 96.19 132 VAL A C 1
ATOM 1087 O O . VAL A 1 132 ? 3.594 2.390 -5.073 1.00 96.19 132 VAL A O 1
ATOM 1090 N N . LYS A 1 133 ? 5.808 2.630 -5.388 1.00 96.88 133 LYS A N 1
ATOM 1091 C CA . LYS A 1 133 ? 6.144 2.745 -3.958 1.00 96.88 133 LYS A CA 1
ATOM 1092 C C . LYS A 1 133 ? 5.367 3.867 -3.273 1.00 96.88 133 LYS A C 1
ATOM 1094 O O . LYS A 1 133 ? 4.782 3.654 -2.214 1.00 96.88 133 LYS A O 1
ATOM 1099 N N . LEU A 1 134 ? 5.300 5.043 -3.900 1.00 95.19 134 LEU A N 1
ATOM 1100 C CA . LEU A 1 134 ? 4.516 6.169 -3.388 1.00 95.19 134 LEU A CA 1
ATOM 1101 C C . LEU A 1 134 ? 3.020 5.845 -3.295 1.00 95.19 134 LEU A C 1
ATOM 1103 O O . LEU A 1 134 ? 2.370 6.226 -2.324 1.00 95.19 134 LEU A O 1
ATOM 1107 N N . ARG A 1 135 ? 2.468 5.117 -4.273 1.00 95.50 135 ARG A N 1
ATOM 1108 C CA . ARG A 1 135 ? 1.059 4.706 -4.250 1.00 95.50 135 ARG A CA 1
ATOM 1109 C C . ARG A 1 135 ? 0.769 3.689 -3.154 1.00 95.50 135 ARG A C 1
ATOM 1111 O O . ARG A 1 135 ? -0.247 3.837 -2.486 1.00 95.50 135 ARG A O 1
ATOM 1118 N N . VAL A 1 136 ? 1.663 2.728 -2.916 1.00 97.50 136 VAL A N 1
ATOM 1119 C CA . VAL A 1 136 ? 1.540 1.797 -1.782 1.00 97.50 136 VAL A CA 1
ATOM 1120 C C . VAL A 1 136 ? 1.497 2.569 -0.463 1.00 97.50 136 VAL A C 1
ATOM 1122 O O . VAL A 1 136 ? 0.567 2.393 0.321 1.00 97.50 136 VAL A O 1
ATOM 1125 N N . LEU A 1 137 ? 2.440 3.491 -0.244 1.00 97.06 137 LEU A N 1
ATOM 1126 C CA . LEU A 1 137 ? 2.455 4.313 0.970 1.00 97.06 137 LEU A CA 1
ATOM 1127 C C . LEU A 1 137 ? 1.198 5.186 1.095 1.00 97.06 137 LEU A C 1
ATOM 1129 O O . LEU A 1 137 ? 0.694 5.381 2.196 1.00 97.06 137 LEU A O 1
ATOM 1133 N N . ASN A 1 138 ? 0.648 5.678 -0.017 1.00 95.12 138 ASN A N 1
ATOM 1134 C CA . ASN A 1 138 ? -0.606 6.428 -0.009 1.00 95.12 138 ASN A CA 1
ATOM 1135 C C . ASN A 1 138 ? -1.818 5.566 0.386 1.00 95.12 138 ASN A C 1
ATOM 1137 O O . ASN A 1 138 ? -2.686 6.044 1.115 1.00 95.12 138 ASN A O 1
ATOM 1141 N N . VAL A 1 139 ? -1.881 4.311 -0.071 1.00 97.00 139 VAL A N 1
ATOM 1142 C CA . VAL A 1 139 ? -2.916 3.353 0.356 1.00 97.00 139 VAL A CA 1
ATOM 1143 C C . VAL A 1 139 ? -2.801 3.105 1.855 1.00 97.00 139 VAL A C 1
ATOM 1145 O O . VAL A 1 139 ? -3.783 3.285 2.565 1.00 97.00 139 VAL A O 1
ATOM 1148 N N . ILE A 1 140 ? -1.596 2.794 2.344 1.00 98.00 140 ILE A N 1
ATOM 1149 C CA . ILE A 1 140 ? -1.322 2.585 3.774 1.00 98.00 140 ILE A CA 1
ATOM 1150 C C . ILE A 1 140 ? -1.731 3.814 4.587 1.00 98.00 140 ILE A C 1
ATOM 1152 O O . ILE A 1 140 ? -2.420 3.693 5.594 1.00 98.00 140 ILE A O 1
ATOM 1156 N N . ARG A 1 141 ? -1.362 5.016 4.134 1.00 96.94 141 ARG A N 1
ATOM 1157 C CA . ARG A 1 141 ? -1.734 6.262 4.809 1.00 96.94 141 ARG A CA 1
ATOM 1158 C C . ARG A 1 141 ? -3.252 6.413 4.926 1.00 96.94 141 ARG A C 1
ATOM 1160 O O . ARG A 1 141 ? -3.729 6.810 5.980 1.00 96.94 141 ARG A O 1
ATOM 1167 N N . GLN A 1 142 ? -4.005 6.129 3.861 1.00 96.56 142 GLN A N 1
ATOM 1168 C CA . GLN A 1 142 ? -5.473 6.177 3.896 1.00 96.56 142 GLN A CA 1
ATOM 1169 C C . GLN A 1 142 ? -6.066 5.080 4.780 1.00 96.56 142 GLN A C 1
ATOM 1171 O O . GLN A 1 142 ? -7.063 5.324 5.454 1.00 96.56 142 GLN A O 1
ATOM 1176 N N . TRP A 1 143 ? -5.442 3.903 4.797 1.00 97.62 143 TRP A N 1
ATOM 1177 C CA . TRP A 1 143 ? -5.853 2.788 5.634 1.00 97.62 143 TRP A CA 1
ATOM 1178 C C . TRP A 1 143 ? -5.739 3.145 7.121 1.00 97.62 143 TRP A C 1
ATOM 1180 O O . TRP A 1 143 ? -6.737 3.086 7.833 1.00 97.62 143 TRP A O 1
ATOM 1190 N N . VAL A 1 144 ? -4.582 3.672 7.539 1.00 98.00 144 VAL A N 1
ATOM 1191 C CA . VAL A 1 144 ? -4.350 4.191 8.897 1.00 98.00 144 VAL A CA 1
ATOM 1192 C C . VAL A 1 144 ? -5.276 5.370 9.223 1.00 98.00 144 VAL A C 1
ATOM 1194 O O . VAL A 1 144 ? -5.803 5.442 10.323 1.00 98.00 144 VAL A O 1
ATOM 1197 N N . ASP A 1 145 ? -5.489 6.311 8.296 1.00 96.69 145 ASP A N 1
ATOM 1198 C CA . ASP A 1 145 ? -6.282 7.522 8.569 1.00 96.69 145 ASP A CA 1
ATOM 1199 C C . ASP A 1 145 ? -7.784 7.247 8.743 1.00 96.69 145 ASP A C 1
ATOM 1201 O O . ASP A 1 145 ? -8.457 7.941 9.503 1.00 96.69 145 ASP A O 1
ATOM 1205 N N . LYS A 1 146 ? -8.338 6.302 7.972 1.00 95.88 146 LYS A N 1
ATOM 1206 C CA . LYS A 1 146 ? -9.796 6.138 7.830 1.00 95.88 146 LYS A CA 1
ATOM 1207 C C . LYS A 1 146 ? -10.345 4.812 8.329 1.00 95.88 146 LYS A C 1
ATOM 1209 O O . LYS A 1 146 ? -11.539 4.750 8.599 1.00 95.88 146 LYS A O 1
ATOM 1214 N N . TYR A 1 147 ? -9.515 3.783 8.445 1.00 96.00 147 TYR A N 1
ATOM 1215 C CA . TYR A 1 147 ? -9.948 2.441 8.831 1.00 96.00 147 TYR A CA 1
ATOM 1216 C C . TYR A 1 147 ? -8.976 1.843 9.861 1.00 96.00 147 TYR A C 1
ATOM 1218 O O . TYR A 1 147 ? -8.591 0.682 9.772 1.00 96.00 147 TYR A O 1
ATOM 1226 N N . PHE A 1 148 ? -8.552 2.660 10.832 1.00 96.06 148 PHE A N 1
ATOM 1227 C CA . PHE A 1 148 ? -7.569 2.277 11.849 1.00 96.06 148 PHE A CA 1
ATOM 1228 C C . PHE A 1 148 ? -8.001 1.068 12.693 1.00 96.06 148 PHE A C 1
ATOM 1230 O O . PHE A 1 148 ? -7.156 0.257 13.063 1.00 96.06 148 PHE A O 1
ATOM 1237 N N . SER A 1 149 ? -9.307 0.909 12.940 1.00 94.19 149 SER A N 1
ATOM 1238 C CA . SER A 1 149 ? -9.872 -0.236 13.668 1.00 94.19 149 SER A CA 1
ATOM 1239 C C . SER A 1 149 ? -9.453 -1.575 13.057 1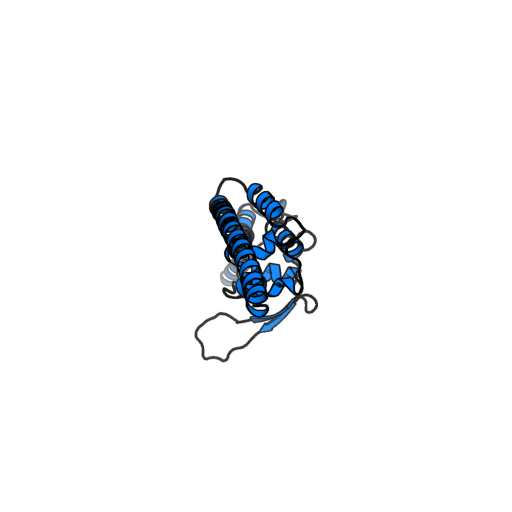.00 94.19 149 SER A C 1
ATOM 1241 O O . SER A 1 149 ? -9.106 -2.494 13.787 1.00 94.19 149 SER A O 1
ATOM 1243 N N . ASP A 1 150 ? -9.356 -1.663 11.725 1.00 94.31 150 ASP A N 1
ATOM 1244 C CA . ASP A 1 150 ? -8.921 -2.879 11.027 1.00 94.31 150 ASP A CA 1
ATOM 1245 C C . ASP A 1 150 ? -7.500 -3.322 11.417 1.00 94.31 150 ASP A C 1
ATOM 1247 O O . ASP A 1 150 ? -7.173 -4.504 11.327 1.00 94.31 150 ASP A O 1
ATOM 1251 N N . LEU A 1 151 ? -6.642 -2.375 11.810 1.00 94.50 151 LEU A N 1
ATOM 1252 C CA . LEU A 1 151 ? -5.247 -2.630 12.171 1.00 94.50 151 LEU A CA 1
ATOM 1253 C C . LEU A 1 151 ? -5.097 -3.070 13.631 1.00 94.50 151 LEU A C 1
ATOM 1255 O O . LEU A 1 151 ? -4.160 -3.805 13.940 1.00 94.50 151 LEU A O 1
ATOM 1259 N N . VAL A 1 152 ? -5.994 -2.603 14.507 1.00 92.81 152 VAL A N 1
ATOM 1260 C CA . VAL A 1 152 ? -5.945 -2.836 15.961 1.00 92.81 152 VAL A CA 1
ATOM 1261 C C . VAL A 1 152 ? -6.786 -4.041 16.375 1.00 92.81 152 VAL A C 1
ATOM 1263 O O . VAL A 1 152 ? -6.374 -4.803 17.239 1.00 92.81 152 VAL A O 1
ATOM 1266 N N . GLU A 1 153 ? -7.954 -4.231 15.763 1.00 88.50 153 GLU A N 1
ATOM 1267 C CA . GLU A 1 153 ? -8.883 -5.318 16.102 1.00 88.50 153 GLU A CA 1
ATOM 1268 C C . GLU A 1 153 ? -8.474 -6.664 15.486 1.00 88.50 153 GLU A C 1
ATOM 1270 O O . GLU A 1 153 ? -9.038 -7.705 15.819 1.00 88.50 153 GLU A O 1
ATOM 1275 N N . SER A 1 154 ? -7.501 -6.664 14.572 1.00 80.88 154 SER A N 1
ATOM 1276 C CA . SER A 1 154 ? -7.000 -7.894 13.967 1.00 80.88 154 SER A CA 1
ATOM 1277 C C . SER A 1 154 ? -6.123 -8.671 14.951 1.00 80.88 154 SER A C 1
ATOM 1279 O O . SER A 1 154 ? -5.133 -8.143 15.455 1.00 80.88 154 SER A O 1
ATOM 1281 N N . ASN A 1 155 ? -6.409 -9.962 15.136 1.00 79.19 155 ASN A N 1
ATOM 1282 C CA . ASN A 1 155 ? -5.631 -10.865 16.000 1.00 79.19 155 ASN A CA 1
ATOM 1283 C C . ASN A 1 155 ? -4.174 -11.082 15.533 1.00 79.19 155 ASN A C 1
ATOM 1285 O O . ASN A 1 155 ? -3.362 -11.649 16.259 1.00 79.19 155 ASN A O 1
ATOM 1289 N N . ASP A 1 156 ? -3.838 -10.636 14.324 1.00 86.25 156 ASP A N 1
ATOM 1290 C CA . ASP A 1 156 ? -2.578 -10.933 13.637 1.00 86.25 156 ASP A CA 1
ATOM 1291 C C . ASP A 1 156 ? -1.447 -9.910 13.885 1.00 86.25 156 ASP A C 1
ATOM 1293 O O . ASP A 1 156 ? -0.438 -9.912 13.173 1.00 86.25 156 ASP A O 1
ATOM 1297 N N . ASN A 1 157 ? -1.596 -9.005 14.860 1.00 91.25 157 ASN A N 1
ATOM 1298 C CA . ASN A 1 157 ? -0.634 -7.924 15.148 1.00 91.25 157 ASN A CA 1
ATOM 1299 C C . ASN A 1 157 ? -0.293 -7.084 13.899 1.00 91.25 157 ASN A C 1
ATOM 1301 O O . ASN A 1 157 ? 0.864 -6.758 13.619 1.00 91.25 157 ASN A O 1
ATOM 1305 N N . VAL A 1 158 ? -1.313 -6.759 13.101 1.00 96.31 158 VAL A N 1
ATOM 1306 C CA . VAL A 1 158 ? -1.152 -6.093 11.796 1.00 96.31 158 VAL A CA 1
ATOM 1307 C C . VAL A 1 158 ? -0.497 -4.721 11.954 1.00 96.31 158 VAL A C 1
ATOM 1309 O O . VAL A 1 158 ? 0.357 -4.350 11.146 1.00 96.31 158 VAL A O 1
ATOM 1312 N N . LEU A 1 159 ? -0.846 -3.986 13.013 1.00 96.56 159 LEU A N 1
ATOM 1313 C CA . LEU A 1 159 ? -0.239 -2.694 13.319 1.00 96.56 159 LEU A CA 1
ATOM 1314 C C . LEU A 1 159 ? 1.277 -2.800 13.561 1.00 96.56 159 LEU A C 1
ATOM 1316 O O . LEU A 1 159 ? 2.036 -2.019 12.985 1.00 96.56 159 LEU A O 1
ATOM 1320 N N . ASP A 1 160 ? 1.724 -3.789 14.337 1.00 96.38 160 ASP A N 1
ATOM 1321 C CA . ASP A 1 160 ? 3.144 -3.988 14.655 1.00 96.38 160 ASP A CA 1
ATOM 1322 C C . ASP A 1 160 ? 3.949 -4.376 13.410 1.00 96.38 160 ASP A C 1
ATOM 1324 O O . ASP A 1 160 ? 5.054 -3.873 13.172 1.00 96.38 160 ASP A O 1
ATOM 1328 N N . GLN A 1 161 ? 3.378 -5.236 12.562 1.00 97.62 161 GLN A N 1
ATOM 1329 C CA . GLN A 1 161 ? 3.984 -5.608 11.283 1.00 97.62 161 GLN A CA 1
ATOM 1330 C C . GLN A 1 161 ? 4.081 -4.405 10.340 1.00 97.62 161 GLN A C 1
ATOM 1332 O O . GLN A 1 161 ? 5.109 -4.204 9.687 1.00 97.62 161 GLN A O 1
ATOM 1337 N N . LEU A 1 162 ? 3.046 -3.560 10.305 1.00 97.88 162 LEU A N 1
ATOM 1338 C CA . LEU A 1 162 ? 3.058 -2.325 9.531 1.00 97.88 162 LEU A CA 1
ATOM 1339 C C . LEU A 1 162 ? 4.133 -1.355 10.040 1.00 97.88 162 LEU A C 1
ATOM 1341 O O . LEU A 1 162 ? 4.886 -0.805 9.234 1.00 97.88 162 LEU A O 1
ATOM 1345 N N . GLN A 1 163 ? 4.245 -1.153 11.354 1.00 97.50 163 GLN A N 1
ATOM 1346 C CA . GLN A 1 163 ? 5.296 -0.315 11.933 1.00 97.50 163 GLN A CA 1
ATOM 1347 C C . GLN A 1 163 ? 6.688 -0.868 11.613 1.00 97.50 163 GLN A C 1
ATOM 1349 O O . GLN A 1 163 ? 7.551 -0.112 11.167 1.00 97.50 163 GLN A O 1
ATOM 1354 N N . THR A 1 164 ? 6.890 -2.180 11.744 1.00 9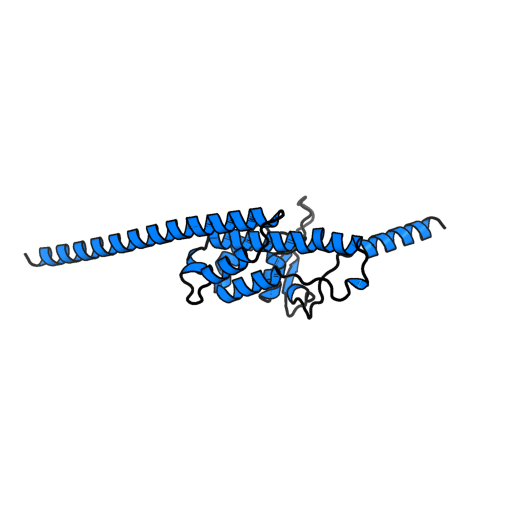8.00 164 THR A N 1
ATOM 1355 C CA . THR A 1 164 ? 8.148 -2.859 11.388 1.00 98.00 164 THR A CA 1
ATOM 1356 C C . THR A 1 164 ? 8.512 -2.623 9.922 1.00 98.00 164 THR A C 1
ATOM 1358 O O . THR A 1 164 ? 9.637 -2.226 9.606 1.00 98.00 164 THR A O 1
ATOM 1361 N N . PHE A 1 165 ? 7.545 -2.785 9.017 1.00 98.00 165 PHE A N 1
ATOM 1362 C CA . PHE A 1 165 ? 7.729 -2.484 7.601 1.00 98.00 165 PHE A CA 1
ATOM 1363 C C . PHE A 1 165 ? 8.104 -1.017 7.371 1.00 98.00 165 PHE A C 1
ATOM 1365 O O . PHE A 1 165 ? 9.084 -0.741 6.677 1.00 98.00 165 PHE A O 1
ATOM 1372 N N . LEU A 1 166 ? 7.381 -0.067 7.969 1.00 97.38 166 LEU A N 1
ATOM 1373 C CA . LEU A 1 166 ? 7.687 1.358 7.831 1.00 97.38 166 LEU A CA 1
ATOM 1374 C C . LEU A 1 166 ? 9.096 1.673 8.344 1.00 97.38 166 LEU A C 1
ATOM 1376 O O . LEU A 1 166 ? 9.815 2.426 7.691 1.00 97.38 166 LEU A O 1
ATOM 1380 N N . GLN A 1 167 ? 9.525 1.067 9.455 1.00 96.44 167 GLN A N 1
ATOM 1381 C CA . GLN A 1 167 ? 10.875 1.247 9.993 1.00 96.44 167 GLN A CA 1
ATOM 1382 C C . GLN A 1 167 ? 11.973 0.696 9.080 1.00 96.44 167 GLN A C 1
ATOM 1384 O O . GLN A 1 167 ? 13.045 1.294 9.018 1.00 96.44 167 GLN A O 1
ATOM 1389 N N . SER A 1 168 ? 11.690 -0.352 8.300 1.00 95.62 168 SER A N 1
ATOM 1390 C CA . SER A 1 168 ? 12.628 -0.887 7.302 1.00 95.62 168 SER A CA 1
ATOM 1391 C C . SER A 1 168 ? 12.907 0.071 6.130 1.00 95.62 168 SER A C 1
ATOM 1393 O O . SER A 1 168 ? 13.905 -0.085 5.423 1.00 95.62 168 SER A O 1
ATOM 1395 N N . ILE A 1 169 ? 12.050 1.077 5.905 1.00 94.88 169 ILE A N 1
ATOM 1396 C CA . ILE A 1 169 ? 12.244 2.064 4.838 1.00 94.88 169 ILE A CA 1
ATOM 1397 C C . ILE A 1 169 ? 13.399 3.009 5.229 1.00 94.88 169 ILE A C 1
ATOM 1399 O O . ILE A 1 169 ? 13.368 3.551 6.339 1.00 94.88 169 ILE A O 1
ATOM 1403 N N . PRO A 1 170 ? 14.379 3.263 4.332 1.00 92.31 170 PRO A N 1
ATOM 1404 C CA . PRO A 1 170 ? 15.535 4.108 4.633 1.00 92.31 170 PRO A CA 1
ATOM 1405 C C . PRO A 1 170 ? 15.165 5.525 5.079 1.00 92.31 170 PRO A C 1
ATOM 1407 O O . PRO A 1 170 ? 14.252 6.142 4.525 1.00 92.31 170 PRO A O 1
ATOM 1410 N N . ASP A 1 171 ? 15.958 6.087 5.994 1.00 90.31 171 ASP A N 1
ATOM 1411 C CA . ASP A 1 171 ? 15.751 7.439 6.536 1.00 90.31 171 ASP A CA 1
ATOM 1412 C C . ASP A 1 171 ? 16.247 8.569 5.616 1.00 90.31 171 ASP A C 1
ATOM 1414 O O . ASP A 1 171 ? 16.613 9.659 6.052 1.00 90.31 171 ASP A O 1
ATOM 1418 N N . THR A 1 172 ? 16.278 8.313 4.308 1.00 86.31 172 THR A N 1
ATOM 1419 C CA . THR A 1 172 ? 16.761 9.258 3.299 1.00 86.31 172 THR A CA 1
ATOM 1420 C C . THR A 1 172 ? 15.840 9.302 2.080 1.00 86.31 172 THR A C 1
ATOM 1422 O O . THR A 1 172 ? 15.105 8.363 1.770 1.00 86.31 172 THR A O 1
ATOM 1425 N N . GLY A 1 173 ? 15.877 10.425 1.358 1.00 84.19 173 GLY A N 1
ATOM 1426 C CA . GLY A 1 173 ? 15.132 10.612 0.113 1.00 84.19 173 GLY A CA 1
ATOM 1427 C C . GLY A 1 173 ? 13.642 10.924 0.294 1.00 84.19 173 GLY A C 1
ATOM 1428 O O . GLY A 1 173 ? 13.143 11.136 1.396 1.00 84.19 173 GLY A O 1
ATOM 1429 N N . GLY A 1 174 ? 12.911 10.981 -0.824 1.00 83.00 174 GLY A N 1
ATOM 1430 C CA . GLY A 1 174 ? 11.504 11.406 -0.828 1.00 83.00 174 GLY A CA 1
ATOM 1431 C C . GLY A 1 174 ? 10.566 10.476 -0.052 1.00 83.00 174 GLY A C 1
ATOM 1432 O O . GLY A 1 174 ? 9.586 10.942 0.515 1.00 83.00 174 GLY A O 1
ATOM 1433 N N . LEU A 1 175 ? 10.875 9.177 0.027 1.00 89.19 175 LEU A N 1
ATOM 1434 C CA . LEU A 1 175 ? 10.050 8.188 0.735 1.00 89.19 175 LEU A CA 1
ATOM 1435 C C . LEU A 1 175 ? 10.105 8.356 2.262 1.00 89.19 175 LEU A C 1
ATOM 1437 O O . LEU A 1 175 ? 9.118 8.059 2.933 1.00 89.19 175 LEU A O 1
ATOM 1441 N N . TYR A 1 176 ? 11.202 8.896 2.803 1.00 90.88 176 TYR A N 1
ATOM 1442 C CA . TYR A 1 176 ? 11.353 9.159 4.236 1.00 90.88 176 TYR A CA 1
ATOM 1443 C C . TYR A 1 176 ? 10.276 10.109 4.781 1.00 90.88 176 TYR A C 1
ATOM 1445 O O . TYR A 1 176 ? 9.713 9.883 5.854 1.00 90.88 176 TYR A O 1
ATOM 1453 N N . GLN A 1 177 ? 9.921 11.147 4.019 1.00 91.44 177 GLN A N 1
ATOM 1454 C CA . GLN A 1 177 ? 8.868 12.088 4.418 1.00 91.44 177 GLN A CA 1
ATOM 1455 C C . GLN A 1 177 ? 7.493 11.402 4.494 1.00 91.44 177 GLN A C 1
ATOM 1457 O O . GLN A 1 177 ? 6.701 11.684 5.391 1.00 91.44 177 GLN A O 1
ATOM 1462 N N . PHE A 1 178 ? 7.225 10.448 3.596 1.00 92.56 178 PHE A N 1
ATOM 1463 C CA . PHE A 1 178 ? 6.000 9.648 3.637 1.00 92.56 178 PHE A CA 1
ATOM 1464 C C . PHE A 1 178 ? 6.004 8.677 4.819 1.00 92.56 178 PHE A C 1
ATOM 1466 O O . PHE A 1 178 ? 5.032 8.658 5.570 1.00 92.56 178 PHE A O 1
ATOM 1473 N N . LYS A 1 179 ? 7.103 7.935 5.032 1.00 94.44 179 LYS A N 1
ATOM 1474 C CA . LYS A 1 179 ? 7.296 7.057 6.202 1.00 94.44 179 LYS A CA 1
ATOM 1475 C C . LYS A 1 179 ? 7.001 7.812 7.499 1.00 94.44 179 LYS A C 1
ATOM 1477 O O . LYS A 1 179 ? 6.140 7.405 8.271 1.00 94.44 179 LYS A O 1
ATOM 1482 N N . THR A 1 180 ? 7.680 8.936 7.720 1.00 95.38 180 THR A N 1
ATOM 1483 C CA . THR A 1 180 ? 7.538 9.733 8.948 1.00 95.38 180 THR A CA 1
ATOM 1484 C C . THR A 1 180 ? 6.139 10.320 9.107 1.00 95.38 180 THR A C 1
ATOM 1486 O O . THR A 1 180 ? 5.611 10.330 10.216 1.00 95.38 180 THR A O 1
ATOM 1489 N N . SER A 1 181 ? 5.504 10.766 8.019 1.00 96.19 181 SER A N 1
ATOM 1490 C CA . SER A 1 181 ? 4.112 11.223 8.067 1.00 96.19 181 SER A CA 1
ATOM 1491 C C . SER A 1 181 ? 3.145 10.108 8.462 1.00 96.19 181 SER A C 1
ATOM 1493 O O . SER A 1 181 ? 2.173 10.401 9.152 1.00 96.19 181 SER A O 1
ATOM 1495 N N . ILE A 1 182 ? 3.364 8.872 8.004 1.00 97.38 182 ILE A N 1
ATOM 1496 C CA . ILE A 1 182 ? 2.504 7.732 8.341 1.00 97.38 182 ILE A CA 1
ATOM 1497 C C . ILE A 1 182 ? 2.743 7.301 9.789 1.00 97.38 182 ILE A C 1
ATOM 1499 O O . ILE A 1 182 ? 1.775 7.102 10.507 1.00 97.38 182 ILE A O 1
ATOM 1503 N N . LEU A 1 183 ? 3.996 7.229 10.248 1.00 97.56 183 LEU A N 1
ATOM 1504 C CA . LEU A 1 183 ? 4.311 6.892 11.642 1.00 97.56 183 LEU A CA 1
ATOM 1505 C C . LEU A 1 183 ? 3.664 7.879 12.626 1.00 97.56 183 LEU A C 1
ATOM 1507 O O . LEU A 1 183 ? 2.941 7.460 13.519 1.00 97.56 183 LEU A O 1
ATOM 1511 N N . LYS A 1 184 ? 3.794 9.190 12.383 1.00 97.38 184 LYS A N 1
ATOM 1512 C CA . LYS A 1 184 ? 3.115 10.217 13.198 1.00 97.38 184 LYS A CA 1
ATOM 1513 C C . LYS A 1 184 ? 1.592 10.074 13.189 1.00 97.38 184 LYS A C 1
ATOM 1515 O O . LYS A 1 184 ? 0.928 10.398 14.169 1.00 97.38 184 LYS A O 1
ATOM 1520 N N . LEU A 1 185 ? 1.029 9.649 12.058 1.00 97.81 185 LEU A N 1
ATOM 1521 C CA . LEU A 1 185 ? -0.402 9.401 11.939 1.00 97.81 185 LEU A CA 1
ATOM 1522 C C . LEU A 1 185 ? -0.820 8.163 12.742 1.00 97.81 185 LEU A C 1
ATOM 1524 O O . LEU A 1 185 ? -1.866 8.212 13.376 1.00 97.81 185 LEU A O 1
ATOM 1528 N N . ILE A 1 186 ? -0.009 7.100 12.749 1.00 97.62 186 ILE A N 1
ATOM 1529 C CA . ILE A 1 186 ? -0.228 5.916 13.590 1.00 97.62 186 ILE A CA 1
ATOM 1530 C C . ILE A 1 186 ? -0.220 6.312 15.067 1.00 97.62 186 ILE A C 1
ATOM 1532 O O . ILE A 1 186 ? -1.151 5.954 15.783 1.00 97.62 186 ILE A O 1
ATOM 1536 N N . ASP A 1 187 ? 0.774 7.086 15.511 1.00 96.75 187 ASP A N 1
ATOM 1537 C CA . ASP A 1 187 ? 0.866 7.534 16.907 1.00 96.75 187 ASP A CA 1
ATOM 1538 C C . ASP A 1 187 ? -0.390 8.313 17.316 1.00 96.75 187 ASP A C 1
ATOM 1540 O O . ASP A 1 187 ? -1.005 8.032 18.343 1.00 96.75 187 ASP A O 1
ATOM 1544 N N . LYS A 1 188 ? -0.822 9.249 16.460 1.00 96.94 188 LYS A N 1
ATOM 1545 C CA . LYS A 1 188 ? -2.052 10.014 16.669 1.00 96.94 188 LYS A CA 1
ATOM 1546 C C . LYS A 1 188 ? -3.284 9.104 16.757 1.00 96.94 188 LYS A C 1
ATOM 1548 O O . LYS A 1 188 ? -4.049 9.215 17.706 1.00 96.94 188 LYS A O 1
ATOM 1553 N N . GLN A 1 189 ? -3.476 8.220 15.779 1.00 96.31 189 GLN A N 1
ATOM 1554 C CA . GLN A 1 189 ? -4.643 7.333 15.723 1.00 96.31 189 GLN A CA 1
ATOM 1555 C C . GLN A 1 189 ? -4.680 6.357 16.904 1.00 96.31 189 GLN A C 1
ATOM 1557 O O . GLN A 1 189 ? -5.750 6.058 17.421 1.00 96.31 189 GLN A O 1
ATOM 1562 N N . THR A 1 190 ? -3.515 5.915 17.382 1.00 94.69 190 THR A N 1
ATOM 1563 C CA . THR A 1 190 ? -3.400 5.046 18.561 1.00 94.69 190 THR A CA 1
ATOM 1564 C C . THR A 1 190 ? -3.928 5.750 19.811 1.00 94.69 190 THR A C 1
ATOM 1566 O O . THR A 1 190 ? -4.704 5.158 20.559 1.00 94.69 190 THR A O 1
ATOM 1569 N N . ILE A 1 191 ? -3.564 7.021 20.011 1.00 94.38 191 ILE A N 1
ATOM 1570 C CA . ILE A 1 191 ? -4.069 7.842 21.122 1.00 94.38 191 ILE A CA 1
ATOM 1571 C C . ILE A 1 191 ? -5.585 8.046 20.986 1.00 94.38 191 ILE A C 1
ATOM 1573 O O . ILE A 1 191 ? -6.331 7.737 21.916 1.00 94.38 191 ILE A O 1
ATOM 1577 N N . ASP A 1 192 ? -6.049 8.482 19.809 1.00 93.62 192 ASP A N 1
ATOM 1578 C CA . ASP A 1 192 ? -7.470 8.755 19.542 1.00 93.62 192 ASP A CA 1
ATOM 1579 C C . ASP A 1 192 ? -8.347 7.499 19.770 1.00 93.62 192 ASP A C 1
ATOM 1581 O O . ASP A 1 192 ? -9.450 7.577 20.326 1.00 93.62 192 ASP A O 1
ATOM 1585 N N . TYR A 1 193 ? -7.847 6.320 19.386 1.00 91.06 193 TYR A N 1
ATOM 1586 C CA . TYR A 1 193 ? -8.531 5.039 19.564 1.00 91.06 193 TYR A CA 1
ATOM 1587 C C . TYR A 1 193 ? -8.605 4.605 21.038 1.00 91.06 193 TYR A C 1
ATOM 1589 O O . TYR A 1 193 ? -9.657 4.159 21.509 1.00 91.06 193 TYR A O 1
ATOM 1597 N N . GLN A 1 194 ? -7.515 4.773 21.795 1.00 88.81 194 GLN A N 1
ATOM 1598 C CA . GLN A 1 194 ? -7.477 4.468 23.230 1.00 88.81 194 GLN A CA 1
ATOM 1599 C C . GLN A 1 194 ? -8.420 5.372 24.033 1.00 88.81 194 GLN A C 1
ATOM 1601 O O . GLN A 1 194 ? -9.135 4.889 24.915 1.00 88.81 194 GLN A O 1
ATOM 1606 N N . ASP A 1 195 ? -8.463 6.665 23.715 1.00 90.56 195 ASP A N 1
ATOM 1607 C CA . ASP A 1 195 ? -9.348 7.623 24.383 1.00 90.56 195 ASP A CA 1
ATOM 1608 C C . ASP A 1 195 ? -10.826 7.342 24.091 1.00 90.56 195 ASP A C 1
ATOM 1610 O O . ASP A 1 195 ? -11.669 7.447 24.985 1.00 90.56 195 ASP A O 1
ATOM 1614 N N . SER A 1 196 ? -11.146 6.937 22.860 1.00 88.31 196 SER A N 1
ATOM 1615 C CA . SER A 1 196 ? -12.506 6.539 22.473 1.00 88.31 196 SER A CA 1
ATOM 1616 C C . SER A 1 196 ? -12.949 5.265 23.200 1.00 88.31 196 SER A C 1
ATOM 1618 O O . SER A 1 196 ? -14.060 5.207 23.724 1.00 88.31 196 SER A O 1
ATOM 1620 N N . SER A 1 197 ? -12.054 4.280 23.321 1.00 82.19 197 SER A N 1
ATOM 1621 C CA . SER A 1 197 ? -12.331 3.019 24.022 1.00 82.19 197 SER A CA 1
ATOM 1622 C C . SER A 1 197 ? -12.624 3.230 25.514 1.00 82.19 197 SER A C 1
ATOM 1624 O O . SER A 1 197 ? -13.566 2.645 26.046 1.00 82.19 197 SER A O 1
ATOM 1626 N N . LYS A 1 198 ? -11.870 4.111 26.191 1.00 82.75 198 LYS A N 1
ATOM 1627 C CA . LYS A 1 198 ? -12.096 4.450 27.610 1.00 82.75 198 LYS A CA 1
ATOM 1628 C C . LYS A 1 198 ? -13.428 5.166 27.841 1.00 82.75 198 LYS A C 1
ATOM 1630 O O . LYS A 1 198 ? -14.103 4.892 28.828 1.00 82.75 198 LYS A O 1
ATOM 1635 N N . LYS A 1 199 ? -13.813 6.076 26.937 1.00 80.81 199 LYS A N 1
ATOM 1636 C CA . LYS A 1 199 ? -15.098 6.791 27.023 1.00 80.81 199 LYS A CA 1
ATOM 1637 C C . LYS A 1 199 ? -16.287 5.846 26.888 1.00 80.81 199 LYS A C 1
ATOM 1639 O O . LYS A 1 199 ? -17.233 5.990 27.654 1.00 80.81 199 LYS A O 1
ATOM 1644 N N . ASN A 1 200 ? -16.209 4.884 25.968 1.00 77.94 200 ASN A N 1
ATOM 1645 C CA . ASN A 1 200 ? -17.262 3.885 25.784 1.00 77.94 200 ASN A CA 1
ATOM 1646 C C . ASN A 1 200 ? -17.414 3.014 27.044 1.00 77.94 200 ASN A C 1
ATOM 1648 O O . ASN A 1 200 ? -18.504 2.945 27.594 1.00 77.94 200 ASN A O 1
ATOM 1652 N N . GLN A 1 201 ? -16.309 2.491 27.597 1.00 76.00 201 GLN A N 1
ATOM 1653 C CA . GLN A 1 201 ? -16.343 1.706 28.844 1.00 76.00 201 GLN A CA 1
ATOM 1654 C C . GLN A 1 201 ? -16.930 2.484 30.031 1.00 76.00 201 GLN A C 1
ATOM 1656 O O . GLN A 1 201 ? -17.638 1.919 30.858 1.00 76.00 201 GLN A O 1
ATOM 1661 N N . GLN A 1 202 ? -16.643 3.785 30.131 1.00 77.31 202 GLN A N 1
ATOM 1662 C CA . GLN A 1 202 ? -17.190 4.613 31.202 1.00 77.31 202 GLN A CA 1
ATOM 1663 C C . GLN A 1 202 ? -18.680 4.928 31.008 1.00 77.31 202 GLN A C 1
ATOM 1665 O O . GLN A 1 202 ? -19.389 5.082 31.997 1.00 77.31 202 GLN A O 1
ATOM 1670 N N . GLN A 1 203 ? -19.165 5.018 29.766 1.00 73.12 203 GLN A N 1
ATOM 1671 C CA . GLN A 1 203 ? -20.594 5.175 29.483 1.00 73.12 203 GLN A CA 1
ATOM 1672 C C . GLN A 1 203 ? -21.382 3.902 29.790 1.00 73.12 203 GLN A C 1
ATOM 1674 O O . GLN A 1 203 ? -22.433 4.020 30.412 1.00 73.12 203 GLN A O 1
ATOM 1679 N N . ASP A 1 204 ? -20.845 2.731 29.443 1.00 76.62 204 ASP A N 1
ATOM 1680 C CA . ASP A 1 204 ? -21.481 1.436 29.715 1.00 76.62 204 ASP A CA 1
ATOM 1681 C C . ASP A 1 204 ? -21.648 1.196 31.230 1.00 76.62 204 ASP A C 1
ATOM 1683 O O . ASP A 1 204 ? -22.714 0.801 31.695 1.00 76.62 204 ASP A O 1
ATOM 1687 N N . LEU A 1 205 ? -20.636 1.551 32.033 1.00 76.75 205 LEU A N 1
ATOM 1688 C CA . LEU A 1 205 ? -20.718 1.486 33.500 1.00 76.75 205 LEU A CA 1
ATOM 1689 C C . LEU A 1 205 ? -21.794 2.423 34.075 1.00 76.75 205 LEU A C 1
ATOM 1691 O O . LEU A 1 205 ? -22.487 2.063 35.021 1.00 76.75 205 LEU A O 1
ATOM 1695 N N . ILE A 1 206 ? -21.948 3.624 33.505 1.00 77.94 206 ILE A N 1
ATOM 1696 C CA . ILE A 1 206 ? -22.955 4.597 33.954 1.00 77.94 206 ILE A CA 1
ATOM 1697 C C . ILE A 1 206 ? -24.369 4.164 33.538 1.00 77.94 206 ILE A C 1
ATOM 1699 O O . ILE A 1 206 ? -25.318 4.465 34.262 1.00 77.94 206 ILE A O 1
ATOM 1703 N N . SER A 1 207 ? -24.546 3.499 32.389 1.00 72.12 207 SER A N 1
ATOM 1704 C CA . SER A 1 207 ? -25.845 2.921 32.015 1.00 72.12 207 SER A CA 1
ATOM 1705 C C . SER A 1 207 ? -26.223 1.749 32.913 1.00 72.12 207 SER A C 1
ATOM 1707 O O . SER A 1 207 ? -27.337 1.745 33.424 1.00 72.12 207 SER A O 1
ATOM 1709 N N . ASP A 1 208 ? -25.288 0.842 33.205 1.00 73.50 208 ASP A N 1
ATOM 1710 C CA . ASP A 1 208 ? -25.543 -0.305 34.086 1.00 73.50 208 ASP A CA 1
ATOM 1711 C C . ASP A 1 208 ? -25.905 0.136 35.519 1.00 73.50 208 ASP A C 1
ATOM 1713 O O . ASP A 1 208 ? -26.736 -0.491 36.176 1.00 73.50 208 ASP A O 1
ATOM 1717 N N . GLU A 1 209 ? -25.306 1.228 36.015 1.00 76.25 209 GLU A N 1
ATOM 1718 C CA . GLU A 1 209 ? -25.674 1.832 37.303 1.00 76.25 209 GLU A CA 1
ATOM 1719 C C . GLU A 1 209 ? -27.063 2.490 37.274 1.00 76.25 209 GLU A C 1
ATOM 1721 O O . GLU A 1 209 ? -27.775 2.442 38.275 1.00 76.25 209 GLU A O 1
ATOM 1726 N N . ARG A 1 210 ? -27.475 3.097 36.152 1.00 70.12 210 ARG A N 1
ATOM 1727 C CA . ARG A 1 210 ? -28.817 3.693 36.014 1.00 70.12 210 ARG A CA 1
ATOM 1728 C C . ARG A 1 210 ? -29.908 2.635 35.935 1.00 70.12 210 ARG A C 1
ATOM 1730 O O . ARG A 1 210 ? -30.902 2.772 36.639 1.00 70.12 210 ARG A O 1
ATOM 1737 N N . ASP A 1 211 ? -29.691 1.577 35.160 1.00 73.88 211 ASP A N 1
ATOM 1738 C CA . ASP A 1 211 ? -30.651 0.479 35.026 1.00 73.88 211 ASP A CA 1
ATOM 1739 C C . ASP A 1 211 ? -30.867 -0.235 36.378 1.00 73.88 211 ASP A C 1
ATOM 1741 O O . ASP A 1 211 ? -31.992 -0.583 36.727 1.00 73.88 211 ASP A O 1
ATOM 1745 N N . GLN A 1 212 ? -29.820 -0.359 37.207 1.00 69.94 212 GLN A N 1
ATOM 1746 C CA . GLN A 1 212 ? -29.936 -0.892 38.574 1.00 69.94 212 GLN A CA 1
ATOM 1747 C C . GLN A 1 212 ? -30.703 0.023 39.544 1.00 69.94 212 GLN A C 1
ATOM 1749 O O . GLN A 1 212 ? -31.316 -0.476 40.489 1.00 69.94 212 GLN A O 1
ATOM 1754 N N . ILE A 1 213 ? -30.651 1.346 39.356 1.00 69.94 213 ILE A N 1
ATOM 1755 C CA . ILE A 1 213 ? -31.405 2.307 40.179 1.00 69.94 213 ILE A CA 1
ATOM 1756 C C . ILE A 1 213 ? -32.885 2.291 39.783 1.00 69.94 213 ILE A C 1
ATOM 1758 O O . ILE A 1 213 ? -33.741 2.227 40.664 1.00 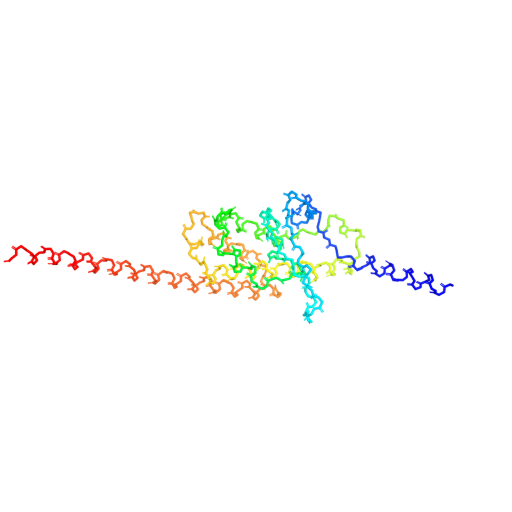69.94 213 ILE A O 1
ATOM 1762 N N . ASP A 1 214 ? -33.178 2.280 38.481 1.00 68.75 214 ASP A N 1
ATOM 1763 C CA . ASP A 1 214 ? -34.551 2.217 37.971 1.00 68.75 214 ASP A CA 1
ATOM 1764 C C . ASP A 1 214 ? -35.243 0.899 38.377 1.00 68.75 214 ASP A C 1
ATOM 1766 O O . ASP A 1 214 ? -36.416 0.915 38.751 1.00 68.75 214 ASP A O 1
ATOM 1770 N N . ASP A 1 215 ? -34.520 -0.229 38.413 1.00 66.62 215 ASP A N 1
ATOM 1771 C CA . ASP A 1 215 ? -35.043 -1.498 38.941 1.00 66.62 215 ASP A CA 1
ATOM 1772 C C . ASP A 1 215 ? -35.348 -1.438 40.450 1.00 66.62 215 ASP A C 1
ATOM 1774 O O . ASP A 1 215 ? -36.266 -2.116 40.911 1.00 66.62 215 ASP A O 1
ATOM 1778 N N . LEU A 1 216 ? -34.624 -0.634 41.240 1.00 60.88 216 LEU A N 1
ATOM 1779 C CA . LEU A 1 216 ? -34.860 -0.499 42.684 1.00 60.88 216 LEU A CA 1
ATOM 1780 C C . LEU A 1 216 ? -36.104 0.349 43.001 1.00 60.88 216 LEU A C 1
ATOM 1782 O O . LEU A 1 216 ? -36.832 0.037 43.946 1.00 60.88 216 LEU A O 1
ATOM 1786 N N . ASP A 1 217 ? -36.363 1.384 42.200 1.00 59.00 217 ASP A N 1
ATOM 1787 C CA . ASP A 1 217 ? -37.506 2.292 42.364 1.00 59.00 217 ASP A CA 1
ATOM 1788 C C . ASP A 1 217 ? -38.850 1.656 41.946 1.00 59.00 217 ASP A C 1
ATOM 1790 O O . ASP A 1 217 ? -39.909 2.147 42.328 1.00 59.00 217 ASP A O 1
ATOM 1794 N N . VAL A 1 218 ? -38.842 0.529 41.222 1.00 58.09 218 VAL A N 1
ATOM 1795 C CA . VAL A 1 218 ? -40.060 -0.240 40.879 1.00 58.09 218 VAL A CA 1
ATOM 1796 C C . VAL A 1 218 ? -40.573 -1.096 42.055 1.00 58.09 218 VAL A C 1
ATOM 1798 O O . VAL A 1 218 ? -41.729 -1.526 42.047 1.00 58.09 218 VAL A O 1
ATOM 1801 N N . PHE A 1 219 ? -39.751 -1.337 43.085 1.00 54.09 219 PHE A N 1
ATOM 1802 C CA . PHE A 1 219 ? -40.103 -2.162 44.254 1.00 54.09 219 PHE A CA 1
ATOM 1803 C C . PHE A 1 219 ? -40.462 -1.367 45.527 1.00 54.09 219 PHE A C 1
ATOM 1805 O O . PHE A 1 219 ? -40.694 -1.988 46.571 1.00 54.09 219 PHE A O 1
ATOM 1812 N N . LEU A 1 220 ? -40.542 -0.032 45.454 1.00 47.41 220 LEU A N 1
ATOM 1813 C CA . LEU A 1 220 ? -40.997 0.867 46.531 1.00 47.41 220 LEU A CA 1
ATOM 1814 C C . LEU A 1 220 ? -42.361 1.492 46.209 1.00 47.41 220 LEU A C 1
ATOM 1816 O O . LEU A 1 220 ? -43.169 1.614 47.161 1.00 47.41 220 LEU A O 1
#

Foldseek 3Di:
DVVVVVVVVVVVVVVLVPADAADCVLAVLPDDDDPVFWDKDFDPDDPPDPDPDRDIDTPDGDPSPLLCQLLPLPDDDPCSLVVCLVCVVVPAALQRVLVSLLSQLPGDQHPVNVVDDPVSSVCNCVRPNVSSNVSSLVSLLCCLQPVVCSCVVDPPNNVVVVLVSLVPDDCDDPVVVSSVVSVVSNVVSVVVVVVVVVVVVVVVVVVVVVVVVVVVVVVD